Protein AF-X1IN61-F1 (afdb_monomer_lite)

Sequence (287 aa):
SPPTVSHSLGYSSYIDYSKKASPKNPLVVTEFGLSVSPDGPGGYGYGGNSLQEQSDGDLYMYRSLIDAGAQGGCVFIYLDGWWKNNDIPDDADTHEPEPEEWFGLWGIVDETSDPNGTARPAWYAMKEYNTCIITSPKNGQIYDANIPLEFFSDKRVETIRVKMGQSTLYEKTTNGDTYIKDTLTLNIAEQIKDVNLVFEFFDANSSILKTENIVFLYANGAVTLPTLDLTVSPENLDDNTACIIEITVQNEPNFVIDNNEVNYVFYHHIGWSAEQRTTILQFAQNP

Secondary structure (DSSP, 8-state):
---SSSSSSHHHHHHHHHHHHSTTS--EEEEE-----SSS--TTSSS---HHHHHHHHHHHHHHHHHTT-SEEEES-SB-----S-SSTTGGG---S-GGG---SEE-S-TTT-TT-EE-HHHHHHHHHTTEEEEES-TT-EE-SEEEEEEEE-TT--EEEEEETTEEEEEEE-TT-SEEEEEEEP---SSEEEEEEEEEEE-TTS-EEEEEEEEEEEESS--PPPEEEEEEESS--SS-S--EEEEEEE--TT---GGG---------TT--SS-PPP--------

pLDDT: mean 85.56, std 16.27, range [29.39, 98.75]

InterPro domains:
  IPR017853 Glycoside hydrolase superfamily [SSF51445] (13-129)

Radius of gyration: 22.86 Å; chains: 1; bounding box: 63×43×61 Å

Organism: NCBI:txid412755

Structure (mmCIF, N/CA/C/O backbone):
data_AF-X1IN61-F1
#
_entry.id   AF-X1IN61-F1
#
loop_
_atom_site.group_PDB
_atom_site.id
_atom_site.type_symbol
_atom_site.label_atom_id
_atom_site.label_alt_id
_atom_site.label_comp_id
_atom_site.label_asym_id
_atom_site.label_entity_id
_atom_site.label_seq_id
_atom_site.pdbx_PDB_ins_code
_atom_site.Cartn_x
_atom_site.Cartn_y
_atom_site.Cartn_z
_atom_site.occupancy
_atom_site.B_iso_or_equiv
_atom_site.auth_seq_id
_atom_site.auth_comp_id
_atom_site.auth_asym_id
_atom_site.auth_atom_id
_atom_site.pdbx_PDB_model_num
ATOM 1 N N . SER A 1 1 ? 6.823 -8.480 -17.547 1.00 36.31 1 SER A N 1
ATOM 2 C CA . SER A 1 1 ? 6.210 -8.073 -16.270 1.00 36.31 1 SER A CA 1
ATOM 3 C C . SER A 1 1 ? 4.759 -7.694 -16.528 1.00 36.31 1 SER A C 1
ATOM 5 O O . SER A 1 1 ? 4.549 -6.973 -17.501 1.00 36.31 1 SER A O 1
ATOM 7 N N . PRO A 1 2 ? 3.747 -8.200 -15.794 1.00 46.84 2 PRO A N 1
ATOM 8 C CA . PRO A 1 2 ? 2.399 -7.672 -15.947 1.00 46.84 2 PRO A CA 1
ATOM 9 C C . PRO A 1 2 ? 2.426 -6.187 -15.538 1.00 46.84 2 PRO A C 1
ATOM 11 O O . PRO A 1 2 ? 3.059 -5.877 -14.530 1.00 46.84 2 PRO A O 1
ATOM 14 N N . PRO A 1 3 ? 1.808 -5.279 -16.315 1.00 49.81 3 PRO A N 1
ATOM 15 C CA . PRO A 1 3 ? 1.715 -3.860 -16.000 1.00 49.81 3 PRO A CA 1
ATOM 16 C C . PRO A 1 3 ? 1.186 -3.731 -14.577 1.00 49.81 3 PRO A C 1
ATOM 18 O O . PRO A 1 3 ? 0.076 -4.165 -14.263 1.00 49.81 3 PRO A O 1
ATOM 21 N N . THR A 1 4 ? 2.049 -3.244 -13.697 1.00 54.81 4 THR A N 1
ATOM 22 C CA . THR A 1 4 ? 1.967 -3.511 -12.262 1.00 54.81 4 THR A CA 1
ATOM 23 C C . THR A 1 4 ? 0.822 -2.762 -11.594 1.00 54.81 4 THR A C 1
ATOM 25 O O . THR A 1 4 ? 0.444 -3.120 -10.485 1.00 54.81 4 THR A O 1
ATOM 28 N N . VAL A 1 5 ? 0.211 -1.777 -12.264 1.00 55.66 5 VAL A N 1
ATOM 29 C CA . VAL A 1 5 ? -0.784 -0.891 -11.642 1.00 55.66 5 VAL A CA 1
ATOM 30 C C . VAL A 1 5 ? -2.072 -0.719 -12.463 1.00 55.66 5 VAL A C 1
ATOM 32 O O . VAL A 1 5 ? -3.137 -0.566 -11.870 1.00 55.66 5 VAL A O 1
ATOM 35 N N . SER A 1 6 ? -2.038 -0.768 -13.800 1.00 51.84 6 SER A N 1
ATOM 36 C CA . SER A 1 6 ? -2.995 0.028 -14.595 1.00 51.84 6 SER A CA 1
ATOM 37 C C . SER A 1 6 ? -4.014 -0.700 -15.484 1.00 51.84 6 SER A C 1
ATOM 39 O O . SER A 1 6 ? -4.847 -0.013 -16.069 1.00 51.84 6 SER A O 1
ATOM 41 N N . HIS A 1 7 ? -4.029 -2.036 -15.611 1.00 54.41 7 HIS A N 1
ATOM 42 C CA . HIS A 1 7 ? -4.806 -2.647 -16.714 1.00 54.41 7 HIS A CA 1
ATOM 43 C C . HIS A 1 7 ? -5.875 -3.704 -16.379 1.00 54.41 7 HIS A C 1
ATOM 45 O O . HIS A 1 7 ? -6.486 -4.212 -17.309 1.00 54.41 7 HIS A O 1
ATOM 51 N N . SER A 1 8 ? -6.182 -4.016 -15.110 1.00 61.41 8 SER A N 1
ATOM 52 C CA . SER A 1 8 ? -7.460 -4.693 -14.752 1.00 61.41 8 SER A CA 1
ATOM 53 C C . SER A 1 8 ? -7.673 -4.844 -13.243 1.00 61.41 8 SER A C 1
ATOM 55 O O . SER A 1 8 ? -8.438 -4.104 -12.643 1.00 61.41 8 SER A O 1
ATOM 57 N N . LEU A 1 9 ? -7.000 -5.824 -12.634 1.00 65.12 9 LEU A N 1
ATOM 58 C CA . LEU A 1 9 ? -7.224 -6.282 -11.262 1.00 65.12 9 LEU A CA 1
ATOM 59 C C . LEU A 1 9 ? -6.285 -5.599 -10.249 1.00 65.12 9 LEU A C 1
ATOM 61 O O . LEU A 1 9 ? -6.410 -5.817 -9.044 1.00 65.12 9 LEU A O 1
ATOM 65 N N . GLY A 1 10 ? -5.347 -4.779 -10.736 1.00 79.25 10 GLY A N 1
ATOM 66 C CA . GLY A 1 10 ? -4.341 -4.083 -9.935 1.00 79.25 10 GLY A CA 1
ATOM 67 C C . GLY A 1 10 ? -3.295 -5.012 -9.309 1.00 79.25 10 GLY A C 1
ATOM 68 O O . GLY A 1 10 ? -3.387 -6.242 -9.370 1.00 79.25 10 GLY A O 1
ATOM 69 N N . TYR A 1 11 ? -2.287 -4.410 -8.676 1.00 86.38 11 TYR A N 1
ATOM 70 C CA . TYR A 1 11 ? -1.172 -5.147 -8.074 1.00 86.38 11 TYR A CA 1
ATOM 71 C C . TYR A 1 11 ? -1.628 -6.099 -6.961 1.00 86.38 11 TYR A C 1
ATOM 73 O O . TYR A 1 11 ? -1.176 -7.240 -6.885 1.00 86.38 11 TYR A O 1
ATOM 81 N N . SER A 1 12 ? -2.564 -5.648 -6.117 1.00 89.38 12 SER A N 1
ATOM 82 C CA . SER A 1 12 ? -3.067 -6.422 -4.974 1.00 89.38 12 SER A CA 1
ATOM 83 C C . SER A 1 12 ? -3.630 -7.781 -5.406 1.00 89.38 12 SER A C 1
ATOM 85 O O . SER A 1 12 ? -3.255 -8.812 -4.854 1.00 89.38 12 SER A O 1
ATOM 87 N N . SER A 1 13 ? -4.435 -7.827 -6.470 1.00 85.00 13 SER A N 1
ATOM 88 C CA . SER A 1 13 ? -5.020 -9.086 -6.953 1.00 85.00 13 SER A CA 1
ATOM 89 C C . SER A 1 13 ? -3.980 -10.054 -7.520 1.00 85.00 13 SER A C 1
ATOM 91 O O . SER A 1 13 ? -4.106 -11.266 -7.350 1.00 85.00 13 SER A O 1
ATOM 93 N N . TYR A 1 14 ? -2.928 -9.542 -8.168 1.00 84.69 14 TYR A N 1
ATOM 94 C CA . TYR A 1 14 ? -1.810 -10.372 -8.629 1.00 84.69 14 TYR A CA 1
ATOM 95 C C . TYR A 1 14 ? -1.059 -11.016 -7.450 1.00 84.69 14 TYR A C 1
ATOM 97 O O . TYR A 1 14 ? -0.731 -12.210 -7.475 1.00 84.69 14 TYR A O 1
ATOM 105 N N . ILE A 1 15 ? -0.835 -10.249 -6.381 1.00 90.94 15 ILE A N 1
ATOM 106 C CA . ILE A 1 15 ? -0.215 -10.762 -5.157 1.00 90.94 15 ILE A CA 1
ATOM 107 C C . ILE A 1 15 ? -1.145 -11.743 -4.432 1.00 90.94 15 ILE A C 1
ATOM 109 O O . ILE A 1 15 ? -0.675 -12.782 -3.971 1.00 90.94 15 ILE A O 1
ATOM 113 N N . ASP A 1 16 ? -2.451 -11.480 -4.379 1.00 90.38 16 ASP A N 1
ATOM 114 C CA . ASP A 1 16 ? -3.439 -12.377 -3.768 1.00 90.38 16 ASP A CA 1
ATOM 115 C C . ASP A 1 16 ? -3.501 -13.719 -4.509 1.00 90.38 16 ASP A C 1
ATOM 117 O O . ASP A 1 16 ? -3.448 -14.778 -3.882 1.00 90.38 16 ASP A O 1
ATOM 121 N N . TYR A 1 17 ? -3.495 -13.702 -5.846 1.00 87.31 17 TYR A N 1
ATOM 122 C CA . TYR A 1 17 ? -3.365 -14.917 -6.654 1.00 87.31 17 TYR A CA 1
ATOM 123 C C . TYR A 1 17 ? -2.098 -15.705 -6.284 1.00 87.31 17 TYR A C 1
ATOM 125 O O . TYR A 1 17 ? -2.162 -16.905 -5.997 1.00 87.31 17 TYR A O 1
ATOM 133 N N . SER A 1 18 ? -0.955 -15.018 -6.204 1.00 88.31 18 SER A N 1
ATOM 134 C CA . SER A 1 18 ? 0.323 -15.625 -5.812 1.00 88.31 18 SER A CA 1
ATOM 135 C C . SER A 1 18 ? 0.271 -16.205 -4.392 1.00 88.31 18 SER A C 1
ATOM 137 O O . SER A 1 18 ? 0.779 -17.300 -4.136 1.00 88.31 18 SER A O 1
ATOM 139 N N . LYS A 1 19 ? -0.398 -15.518 -3.459 1.00 91.50 19 LYS A N 1
ATOM 140 C CA . LYS A 1 19 ? -0.588 -15.976 -2.079 1.00 91.50 19 LYS A CA 1
ATOM 141 C C . LYS A 1 19 ? -1.489 -17.209 -2.009 1.00 91.50 19 LYS A C 1
ATOM 143 O O . LYS A 1 19 ? -1.175 -18.150 -1.277 1.00 91.50 19 LYS A O 1
ATOM 148 N N . LYS A 1 20 ? -2.570 -17.241 -2.790 1.00 90.62 20 LYS A N 1
ATOM 149 C CA . LYS A 1 20 ? -3.503 -18.376 -2.893 1.00 90.62 20 LYS A CA 1
ATOM 150 C C . LYS A 1 20 ? -2.861 -19.616 -3.507 1.00 90.62 20 LYS A C 1
ATOM 152 O O . LYS A 1 20 ? -3.234 -20.723 -3.125 1.00 90.62 20 LYS A O 1
ATOM 157 N N . ALA A 1 21 ? -1.866 -19.456 -4.380 1.00 89.12 21 ALA A N 1
ATOM 158 C CA . ALA A 1 21 ? -1.080 -20.574 -4.905 1.00 89.12 21 ALA A CA 1
ATOM 159 C C . ALA A 1 21 ? -0.211 -21.261 -3.826 1.00 89.12 21 ALA A C 1
ATOM 161 O O . ALA A 1 21 ? 0.159 -22.425 -3.977 1.00 89.12 21 ALA A O 1
ATOM 162 N N . SER A 1 22 ? 0.092 -20.575 -2.715 1.00 88.44 22 SER A N 1
ATOM 163 C CA . SER A 1 22 ? 0.907 -21.097 -1.609 1.00 88.44 22 SER A CA 1
ATOM 164 C C . SER A 1 22 ? 0.354 -20.664 -0.237 1.00 88.44 22 SER A C 1
ATOM 166 O O . SER A 1 22 ? 1.017 -19.959 0.528 1.00 88.44 22 SER A O 1
ATOM 168 N N . PRO A 1 23 ? -0.867 -21.097 0.137 1.00 90.06 23 PRO A N 1
ATOM 169 C CA . PRO A 1 23 ? -1.639 -20.470 1.216 1.00 90.06 23 PRO A CA 1
ATOM 170 C C . PRO A 1 23 ? -1.045 -20.689 2.614 1.00 90.06 23 PRO A C 1
ATOM 172 O O . PRO A 1 23 ? -1.335 -19.937 3.541 1.00 90.06 23 PRO A O 1
ATOM 175 N N . LYS A 1 24 ? -0.208 -21.721 2.783 1.00 93.06 24 LYS A N 1
ATOM 176 C CA . LYS A 1 24 ? 0.413 -22.081 4.069 1.00 93.06 24 LYS A CA 1
ATOM 177 C C . LYS A 1 24 ? 1.762 -21.406 4.311 1.00 93.06 24 LYS A C 1
ATOM 179 O O . LYS A 1 24 ? 2.241 -21.429 5.441 1.00 93.06 24 LYS A O 1
ATOM 184 N N . ASN A 1 25 ? 2.380 -20.847 3.275 1.00 93.06 25 ASN A N 1
ATOM 185 C CA . ASN A 1 25 ? 3.715 -20.271 3.371 1.00 93.06 25 ASN A CA 1
ATOM 186 C C . ASN A 1 25 ? 3.625 -18.749 3.437 1.00 93.06 25 ASN A C 1
ATOM 188 O O . ASN A 1 25 ? 2.743 -18.170 2.795 1.00 93.06 25 ASN A O 1
ATOM 192 N N . PRO A 1 26 ? 4.510 -18.072 4.186 1.00 94.12 26 PRO A N 1
ATOM 193 C CA . PRO A 1 26 ? 4.632 -16.632 4.062 1.00 94.12 26 PRO A CA 1
ATOM 194 C C . PRO A 1 26 ? 5.050 -16.261 2.631 1.00 94.12 26 PRO A C 1
ATOM 196 O O . PRO A 1 26 ? 5.815 -16.984 1.996 1.00 94.12 26 PRO A O 1
ATOM 199 N N . LEU A 1 27 ? 4.526 -15.147 2.127 1.00 94.94 27 LEU A N 1
ATOM 200 C CA . LEU A 1 27 ? 4.876 -14.583 0.827 1.00 94.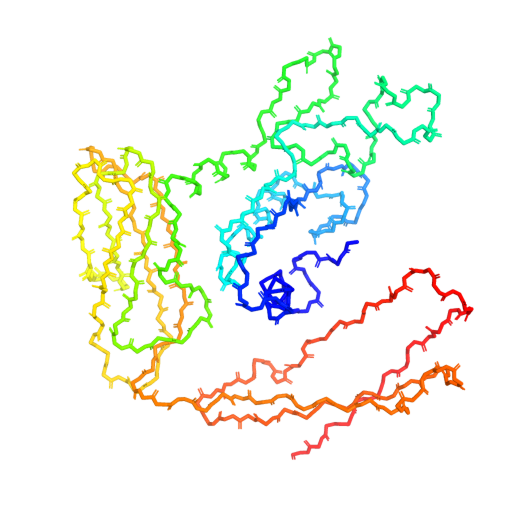94 27 LEU A CA 1
ATOM 201 C C . LEU A 1 27 ? 5.667 -13.299 1.063 1.00 94.94 27 LEU A C 1
ATOM 203 O O . LEU A 1 27 ? 5.191 -12.410 1.765 1.00 94.94 27 LEU A O 1
ATOM 207 N N . VAL A 1 28 ? 6.850 -13.206 0.469 1.00 95.56 28 VAL A N 1
ATOM 208 C CA . VAL A 1 28 ? 7.653 -11.982 0.418 1.00 95.56 28 VAL A CA 1
ATOM 209 C C . VAL A 1 28 ? 7.922 -11.686 -1.048 1.00 95.56 28 VAL A C 1
ATOM 211 O O . VAL A 1 28 ? 8.355 -12.575 -1.780 1.00 95.56 28 VAL A O 1
ATOM 214 N N . VAL A 1 29 ? 7.639 -10.459 -1.474 1.00 94.94 29 VAL A N 1
ATOM 215 C CA . VAL A 1 29 ? 7.928 -10.008 -2.840 1.00 94.94 29 VAL A CA 1
ATOM 216 C C . VAL A 1 29 ? 9.374 -9.533 -2.886 1.00 94.94 29 VAL A C 1
ATOM 218 O O . VAL A 1 29 ? 9.719 -8.556 -2.231 1.00 94.94 29 VAL A O 1
ATOM 221 N N . THR A 1 30 ? 10.239 -10.228 -3.614 1.00 94.44 30 THR A N 1
ATOM 222 C CA . THR A 1 30 ? 11.674 -9.903 -3.621 1.00 94.44 30 THR A CA 1
ATOM 223 C C . THR A 1 30 ? 12.012 -8.685 -4.466 1.00 94.44 30 THR A C 1
ATOM 225 O O . THR A 1 30 ? 13.036 -8.066 -4.213 1.00 94.44 30 THR A O 1
ATOM 228 N N . GLU A 1 31 ? 11.171 -8.342 -5.441 1.00 92.56 31 GLU A N 1
ATOM 229 C CA . GLU A 1 31 ? 11.386 -7.209 -6.339 1.00 92.56 31 GLU A CA 1
ATOM 230 C C . GLU A 1 31 ? 10.039 -6.600 -6.731 1.00 92.56 31 GLU A C 1
ATOM 232 O O . GLU A 1 31 ? 9.130 -7.300 -7.184 1.00 92.56 31 GLU A O 1
ATOM 237 N N . PHE A 1 32 ? 9.908 -5.294 -6.531 1.00 93.31 32 PHE A N 1
ATOM 238 C CA . PHE A 1 32 ? 8.839 -4.467 -7.082 1.00 93.31 32 PHE A CA 1
ATOM 239 C C . PHE A 1 32 ? 9.357 -3.039 -7.242 1.00 93.31 32 PHE A C 1
ATOM 241 O O . PHE A 1 32 ? 10.264 -2.637 -6.521 1.00 93.31 32 PHE A O 1
ATOM 248 N N . GLY A 1 33 ? 8.770 -2.266 -8.143 1.00 93.94 33 GLY A N 1
ATOM 249 C CA . GLY A 1 33 ? 9.190 -0.890 -8.376 1.00 93.94 33 GLY A CA 1
ATOM 250 C C . GLY A 1 33 ? 8.851 -0.442 -9.789 1.00 93.94 33 GLY A C 1
ATOM 251 O O . GLY A 1 33 ? 8.442 -1.260 -10.622 1.00 93.94 33 GLY A O 1
ATOM 252 N N . LEU A 1 34 ? 9.002 0.848 -10.053 1.00 94.12 34 LEU A N 1
ATOM 253 C CA . LEU A 1 34 ? 8.879 1.443 -11.376 1.00 94.12 34 LEU A CA 1
ATOM 254 C C . LEU A 1 34 ? 10.191 2.099 -11.792 1.00 94.12 34 LEU A C 1
ATOM 256 O O . LEU A 1 34 ? 10.851 2.787 -11.015 1.00 94.12 34 LEU A O 1
ATOM 260 N N . SER A 1 35 ? 10.540 1.903 -13.056 1.00 94.00 35 SER A N 1
ATOM 261 C CA . SER A 1 35 ? 11.719 2.506 -13.660 1.00 94.00 35 SER A CA 1
ATOM 262 C C . SER A 1 35 ? 11.398 3.889 -14.208 1.00 94.00 35 SER A C 1
ATOM 264 O O . SER A 1 35 ? 10.383 4.059 -14.891 1.00 94.00 35 SER A O 1
ATOM 266 N N . VAL A 1 36 ? 12.280 4.854 -13.947 1.00 95.31 36 VAL A N 1
ATOM 267 C CA . VAL A 1 36 ? 12.221 6.215 -14.516 1.00 95.31 36 VAL A CA 1
ATOM 268 C C . VAL A 1 36 ? 13.136 6.386 -15.723 1.00 95.31 36 VAL A C 1
ATOM 270 O O . VAL A 1 36 ? 13.523 7.504 -16.061 1.00 95.31 36 VAL A O 1
ATOM 273 N N . SER A 1 37 ? 13.504 5.270 -16.351 1.00 93.06 37 SER A N 1
ATOM 274 C CA . SER A 1 37 ? 14.260 5.268 -17.594 1.00 93.06 37 SER A CA 1
ATOM 275 C C . SER A 1 37 ? 13.606 6.197 -18.626 1.00 93.06 37 SER A C 1
ATOM 277 O O . SER A 1 37 ? 12.374 6.302 -18.668 1.00 93.06 37 SER A O 1
ATOM 279 N N . PRO A 1 38 ? 14.407 6.871 -19.469 1.00 92.00 38 PRO A N 1
ATOM 280 C CA . PRO A 1 38 ? 13.875 7.655 -20.578 1.00 92.00 38 PRO A CA 1
ATOM 281 C C . PRO A 1 38 ? 13.168 6.788 -21.638 1.00 92.00 38 PRO A C 1
ATOM 283 O O . PRO A 1 38 ? 12.347 7.319 -22.388 1.00 92.00 38 PRO A O 1
ATOM 286 N N . ASP A 1 39 ? 13.446 5.484 -21.679 1.00 91.12 39 ASP A N 1
ATOM 287 C CA . ASP A 1 39 ? 12.801 4.520 -22.562 1.00 91.12 39 ASP A CA 1
ATOM 288 C C . ASP A 1 39 ? 11.617 3.841 -21.877 1.00 91.12 39 ASP A C 1
ATOM 290 O O . ASP A 1 39 ? 11.637 3.512 -20.695 1.00 91.12 39 ASP A O 1
ATOM 294 N N . GLY A 1 40 ? 10.573 3.574 -22.656 1.00 88.62 40 GLY A N 1
ATOM 295 C CA . GLY A 1 40 ? 9.383 2.871 -22.198 1.00 88.62 40 GLY A CA 1
ATOM 296 C C . GLY A 1 40 ? 8.112 3.713 -22.304 1.00 88.62 40 GLY A C 1
ATOM 297 O O . GLY A 1 40 ? 8.129 4.855 -22.765 1.00 88.62 40 GLY A O 1
ATOM 298 N N . PRO A 1 41 ? 6.962 3.121 -21.958 1.00 86.31 41 PRO A N 1
ATOM 299 C CA . PRO A 1 41 ? 5.659 3.719 -22.233 1.00 86.31 41 PRO A CA 1
ATOM 300 C C . PRO A 1 41 ? 5.211 4.770 -21.202 1.00 86.31 41 PRO A C 1
ATOM 302 O O . PRO A 1 41 ? 4.243 5.481 -21.476 1.00 86.31 41 PRO A O 1
ATOM 305 N N . GLY A 1 42 ? 5.857 4.862 -20.031 1.00 87.88 42 GLY A N 1
ATOM 306 C CA . GLY A 1 42 ? 5.356 5.643 -18.893 1.00 87.88 42 GLY A CA 1
ATOM 307 C C . GLY A 1 42 ? 4.033 5.100 -18.344 1.00 87.88 42 GLY A C 1
ATOM 308 O O . GLY A 1 42 ? 3.656 3.961 -18.636 1.00 87.88 42 GLY A O 1
ATOM 309 N N . GLY A 1 43 ? 3.320 5.881 -17.525 1.00 86.19 43 GLY A N 1
ATOM 310 C CA . GLY A 1 43 ? 1.982 5.506 -17.051 1.00 86.19 43 GLY A CA 1
ATOM 311 C C . GLY A 1 43 ? 1.946 4.222 -16.214 1.00 86.19 43 GLY A C 1
ATOM 312 O O . GLY A 1 43 ? 1.029 3.411 -16.367 1.00 86.19 43 GLY A O 1
ATOM 313 N N . TYR A 1 44 ? 2.954 4.019 -15.361 1.00 87.44 44 TYR A N 1
ATOM 314 C CA . TYR A 1 44 ? 3.196 2.797 -14.578 1.00 87.44 44 TYR A CA 1
ATOM 315 C C . TYR A 1 44 ? 3.570 1.564 -15.416 1.00 87.44 44 TYR A C 1
ATOM 317 O O . TYR A 1 44 ? 3.340 0.420 -15.010 1.00 87.44 44 TYR A O 1
ATOM 325 N N . GLY A 1 45 ? 4.136 1.787 -16.600 1.00 83.44 45 GLY A N 1
ATOM 326 C CA . GLY A 1 45 ? 4.714 0.744 -17.434 1.00 83.44 45 GLY A CA 1
ATOM 327 C C . GLY A 1 45 ? 6.182 0.450 -17.117 1.00 83.44 45 GLY A C 1
ATOM 328 O O . GLY A 1 45 ? 6.758 0.942 -16.145 1.00 83.44 45 GLY A O 1
ATOM 329 N N . TYR A 1 46 ? 6.789 -0.390 -17.955 1.00 86.88 46 TYR A N 1
ATOM 330 C CA . TYR A 1 46 ? 8.188 -0.787 -17.821 1.00 86.88 46 TYR A CA 1
ATOM 331 C C . TYR A 1 46 ? 9.111 0.276 -18.434 1.00 86.88 46 TYR A C 1
ATOM 333 O O . TYR A 1 46 ? 9.382 0.235 -19.631 1.00 86.88 46 TYR A O 1
ATOM 341 N N . GLY A 1 47 ? 9.511 1.253 -17.615 1.00 90.69 47 GLY A N 1
ATOM 342 C CA . GLY A 1 47 ? 10.262 2.434 -18.052 1.00 90.69 47 GLY A CA 1
ATOM 343 C C . GLY A 1 47 ? 9.374 3.577 -18.568 1.00 90.69 47 GLY A C 1
ATOM 344 O O . GLY A 1 47 ? 8.155 3.429 -18.719 1.00 90.69 47 GLY A O 1
ATOM 345 N N . GLY A 1 48 ? 9.977 4.743 -18.803 1.00 92.44 48 GLY A N 1
ATOM 346 C CA . GLY A 1 48 ? 9.317 5.961 -19.281 1.00 92.44 48 GLY A CA 1
ATOM 347 C C . GLY A 1 48 ? 8.520 6.705 -18.209 1.00 92.44 48 GLY A C 1
ATOM 348 O O . GLY A 1 48 ? 7.785 7.640 -18.529 1.00 92.44 48 GLY A O 1
ATOM 349 N N . ASN A 1 49 ? 8.600 6.280 -16.943 1.00 94.38 49 ASN A N 1
ATOM 350 C CA . ASN A 1 49 ? 7.845 6.896 -15.855 1.00 94.38 49 ASN A CA 1
ATOM 351 C C . ASN A 1 49 ? 8.523 8.186 -15.382 1.00 94.38 49 ASN A C 1
ATOM 353 O O . ASN A 1 49 ? 9.743 8.287 -15.274 1.00 94.38 49 ASN A O 1
ATOM 357 N N . SER A 1 50 ? 7.718 9.168 -15.009 1.00 96.31 50 SER A N 1
ATOM 358 C CA . SER A 1 50 ? 8.177 10.323 -14.249 1.00 96.31 50 SER A CA 1
ATOM 359 C C . SER A 1 50 ? 8.609 9.925 -12.832 1.00 96.31 50 SER A C 1
ATOM 361 O O . SER A 1 50 ? 8.153 8.934 -12.262 1.00 96.31 50 SER A O 1
ATOM 363 N N . LEU A 1 51 ? 9.435 10.768 -12.206 1.00 97.06 51 LEU A N 1
ATOM 364 C CA . LEU A 1 51 ? 9.822 10.619 -10.795 1.00 97.06 51 LEU A CA 1
ATOM 365 C C . LEU A 1 51 ? 8.611 10.544 -9.847 1.00 97.06 51 LEU A C 1
ATOM 367 O O . LEU A 1 51 ? 8.669 9.877 -8.814 1.00 97.06 51 LEU A O 1
ATOM 371 N N . GLN A 1 52 ? 7.526 11.245 -10.188 1.00 97.06 52 GLN A N 1
ATOM 372 C CA . GLN A 1 52 ? 6.290 11.215 -9.412 1.00 97.06 52 GLN A CA 1
ATOM 373 C C . GLN A 1 52 ? 5.549 9.891 -9.611 1.00 97.06 52 GLN A C 1
ATOM 375 O O . GLN A 1 52 ? 5.110 9.294 -8.634 1.00 97.06 52 GLN A O 1
ATOM 380 N N . GLU A 1 53 ? 5.471 9.396 -10.849 1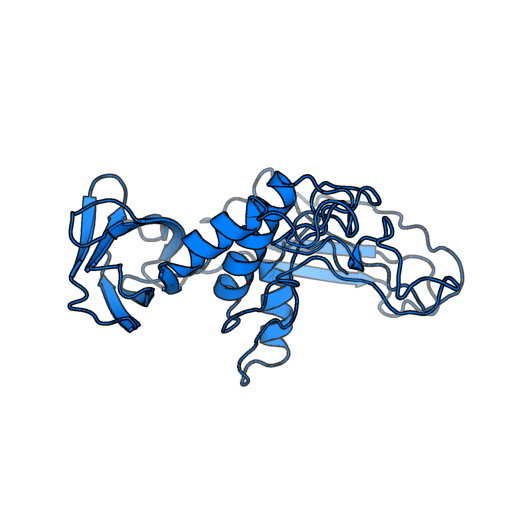.00 95.38 53 GLU A N 1
ATOM 381 C CA . GLU A 1 53 ? 4.876 8.088 -11.127 1.00 95.38 53 GLU A CA 1
ATOM 382 C C . GLU A 1 53 ? 5.625 6.960 -10.410 1.00 95.38 53 GLU A C 1
ATOM 384 O O . GLU A 1 53 ? 4.973 6.099 -9.828 1.00 95.38 53 GLU A O 1
ATOM 389 N N . GLN A 1 54 ? 6.963 6.993 -10.367 1.00 96.69 54 GLN A N 1
ATOM 390 C CA . GLN A 1 54 ? 7.739 6.048 -9.557 1.00 96.69 54 GLN A CA 1
ATOM 391 C C . GLN A 1 54 ? 7.361 6.137 -8.076 1.00 96.69 54 GLN A C 1
ATOM 393 O O . GLN A 1 54 ? 7.016 5.132 -7.464 1.00 96.69 54 GLN A O 1
ATOM 398 N N . SER A 1 55 ? 7.362 7.344 -7.507 1.00 97.12 55 SER A N 1
ATOM 399 C CA . SER A 1 55 ? 7.019 7.551 -6.097 1.00 97.12 55 SER A CA 1
ATOM 400 C C . SER A 1 55 ? 5.631 7.009 -5.739 1.00 97.12 55 SER A C 1
ATOM 402 O O . SER A 1 55 ? 5.480 6.292 -4.748 1.00 97.12 55 SER A O 1
ATOM 404 N N . ASP A 1 56 ? 4.617 7.342 -6.535 1.00 95.38 56 ASP A N 1
ATOM 405 C CA . ASP A 1 56 ? 3.232 6.960 -6.259 1.00 95.38 56 ASP A CA 1
ATOM 406 C C . ASP A 1 56 ? 2.989 5.472 -6.533 1.00 95.38 56 ASP A C 1
ATOM 408 O O . ASP A 1 56 ? 2.338 4.788 -5.738 1.00 95.38 56 ASP A O 1
ATOM 412 N N . GLY A 1 57 ? 3.542 4.953 -7.630 1.00 94.31 57 GLY A N 1
ATOM 413 C CA . GLY A 1 57 ? 3.404 3.555 -8.018 1.00 94.31 57 GLY A CA 1
ATOM 414 C C . GLY A 1 57 ? 4.115 2.606 -7.057 1.00 94.31 57 GLY A C 1
ATOM 415 O O . GLY A 1 57 ? 3.540 1.585 -6.677 1.00 94.31 57 GLY A O 1
ATOM 416 N N . ASP A 1 58 ? 5.315 2.952 -6.591 1.00 95.94 58 ASP A N 1
ATOM 417 C CA . ASP A 1 58 ? 6.059 2.125 -5.643 1.00 95.94 58 ASP A CA 1
ATOM 418 C C . ASP A 1 58 ? 5.340 2.048 -4.288 1.00 95.94 58 ASP A C 1
ATOM 420 O O . ASP A 1 58 ? 5.194 0.961 -3.717 1.00 95.94 58 ASP A O 1
ATOM 424 N N . LEU A 1 59 ? 4.826 3.179 -3.785 1.00 95.12 59 LEU A N 1
ATOM 425 C CA . LEU A 1 59 ? 3.996 3.200 -2.576 1.00 95.12 59 LEU A CA 1
ATOM 426 C C . LEU A 1 59 ? 2.716 2.385 -2.752 1.00 95.12 59 LEU A C 1
ATOM 428 O O . LEU A 1 59 ? 2.365 1.590 -1.875 1.00 95.12 59 LEU A O 1
ATOM 432 N N . TYR A 1 60 ? 2.033 2.555 -3.886 1.00 93.88 60 TYR A N 1
ATOM 433 C CA . TYR A 1 60 ? 0.842 1.783 -4.217 1.00 93.88 60 TYR A CA 1
ATOM 434 C C . TYR A 1 60 ? 1.138 0.279 -4.218 1.00 93.88 60 TYR A C 1
ATOM 436 O O . TYR A 1 60 ? 0.380 -0.489 -3.619 1.00 93.88 60 TYR A O 1
ATOM 444 N N . MET A 1 61 ? 2.245 -0.154 -4.828 1.00 94.62 61 MET A N 1
ATOM 445 C CA . MET A 1 61 ? 2.653 -1.559 -4.865 1.00 94.62 61 MET A CA 1
ATOM 446 C C . MET A 1 61 ? 2.970 -2.105 -3.468 1.00 94.62 61 MET A C 1
ATOM 448 O O . MET A 1 61 ? 2.526 -3.207 -3.131 1.00 94.62 61 MET A O 1
ATOM 452 N N . TYR A 1 62 ? 3.666 -1.340 -2.619 1.00 96.44 62 TYR A N 1
ATOM 453 C CA . TYR A 1 62 ? 3.972 -1.774 -1.252 1.00 96.44 62 TYR A CA 1
ATOM 454 C C . TYR A 1 62 ? 2.707 -1.841 -0.372 1.00 96.44 62 TYR A C 1
ATOM 456 O O . TYR A 1 62 ? 2.481 -2.814 0.350 1.00 96.44 62 TYR A O 1
ATOM 464 N N . ARG A 1 63 ? 1.799 -0.870 -0.449 1.00 96.12 63 ARG A N 1
ATOM 465 C CA . ARG A 1 63 ? 0.511 -0.970 0.259 1.00 96.12 63 ARG A CA 1
ATOM 466 C C . ARG A 1 63 ? -0.301 -2.173 -0.236 1.00 96.12 63 ARG A C 1
ATOM 468 O O . ARG A 1 63 ? -0.756 -2.994 0.563 1.00 96.12 63 ARG A O 1
ATOM 475 N N . SER A 1 64 ? -0.379 -2.333 -1.556 1.00 94.69 64 SER A N 1
ATOM 476 C CA . SER A 1 64 ? -1.129 -3.401 -2.221 1.00 94.69 64 SER A CA 1
ATOM 477 C C . SER A 1 64 ? -0.626 -4.803 -1.874 1.00 94.69 64 SER A C 1
ATOM 479 O O . SER A 1 64 ? -1.445 -5.690 -1.644 1.00 94.69 64 SER A O 1
ATOM 481 N N . LEU A 1 65 ? 0.692 -5.035 -1.783 1.00 95.56 65 LEU A N 1
ATOM 482 C CA . LEU A 1 65 ? 1.201 -6.361 -1.400 1.00 95.56 65 LEU A CA 1
ATOM 483 C C . LEU A 1 65 ? 0.819 -6.729 0.042 1.00 95.56 65 LEU A C 1
ATOM 485 O O . LEU A 1 65 ? 0.530 -7.895 0.319 1.00 95.56 65 LEU A O 1
ATOM 489 N N . ILE A 1 66 ? 0.759 -5.750 0.955 1.00 96.56 66 ILE A N 1
ATOM 490 C CA . ILE A 1 66 ? 0.345 -5.989 2.347 1.00 96.56 66 ILE A CA 1
ATOM 491 C C . ILE A 1 66 ? -1.153 -6.301 2.391 1.00 96.56 66 ILE A C 1
ATOM 493 O O . ILE A 1 66 ? -1.572 -7.262 3.051 1.00 96.56 66 ILE A O 1
ATOM 497 N N . ASP A 1 67 ? -1.955 -5.535 1.649 1.00 96.19 67 ASP A N 1
ATOM 498 C CA . ASP A 1 67 ? -3.403 -5.740 1.538 1.00 96.19 67 ASP A CA 1
ATOM 499 C C . ASP A 1 67 ? -3.745 -7.120 0.960 1.00 96.19 67 ASP A C 1
ATOM 501 O O . ASP A 1 67 ? -4.623 -7.810 1.478 1.00 96.19 67 ASP A O 1
ATOM 505 N N . ALA A 1 68 ? -2.959 -7.590 -0.005 1.00 94.19 68 ALA A N 1
ATOM 506 C CA . ALA A 1 68 ? -3.054 -8.928 -0.584 1.00 94.19 68 ALA A CA 1
ATOM 507 C C . ALA A 1 68 ? -2.538 -10.064 0.325 1.00 94.19 68 ALA A C 1
ATOM 509 O O . ALA A 1 68 ? -2.670 -11.246 0.010 1.00 94.19 68 ALA A O 1
ATOM 510 N N . GLY A 1 69 ? -1.934 -9.738 1.472 1.00 94.12 69 GLY A N 1
ATOM 511 C CA . GLY A 1 69 ? -1.476 -10.726 2.450 1.00 94.12 69 GLY A CA 1
ATOM 512 C C . GLY A 1 69 ? -0.051 -11.239 2.282 1.00 94.12 69 GLY A C 1
ATOM 513 O O . GLY A 1 69 ? 0.301 -12.233 2.936 1.00 94.12 69 GLY A O 1
ATOM 514 N N . ALA A 1 70 ? 0.786 -10.551 1.504 1.00 95.25 70 ALA A N 1
ATOM 515 C CA . ALA A 1 70 ? 2.230 -10.692 1.636 1.00 95.25 70 ALA A CA 1
ATOM 516 C C . ALA A 1 70 ? 2.702 -10.173 3.009 1.00 95.25 70 ALA A C 1
ATOM 518 O O . ALA A 1 70 ? 2.073 -9.321 3.637 1.00 95.25 70 ALA A O 1
ATOM 519 N N . GLN A 1 71 ? 3.808 -10.729 3.499 1.00 93.38 71 GLN A N 1
ATOM 520 C CA . GLN A 1 71 ? 4.440 -10.361 4.770 1.00 93.38 71 GLN A CA 1
ATOM 521 C C . GLN A 1 71 ? 5.411 -9.181 4.610 1.00 93.38 71 GLN A C 1
ATOM 523 O O . GLN A 1 71 ? 5.884 -8.642 5.605 1.00 93.38 71 GLN A O 1
ATOM 528 N N . GLY A 1 72 ? 5.706 -8.785 3.372 1.00 93.69 72 GLY A N 1
ATOM 529 C CA . GLY A 1 72 ? 6.565 -7.658 3.039 1.00 93.69 72 GLY A CA 1
ATOM 530 C C . GLY A 1 72 ? 7.047 -7.736 1.596 1.00 93.69 72 GLY A C 1
ATOM 531 O O . GLY A 1 72 ? 6.739 -8.690 0.870 1.00 93.69 72 GLY A O 1
ATOM 532 N N . GLY A 1 73 ? 7.826 -6.741 1.195 1.00 94.38 73 GLY A N 1
ATOM 533 C CA . GLY A 1 73 ? 8.516 -6.759 -0.081 1.00 94.38 73 GLY A CA 1
ATOM 534 C C . GLY A 1 73 ? 9.778 -5.910 -0.068 1.00 94.38 73 GLY A C 1
ATOM 535 O O . GLY A 1 73 ? 9.962 -5.068 0.812 1.00 94.38 73 GLY A O 1
ATOM 536 N N . CYS A 1 74 ? 10.631 -6.133 -1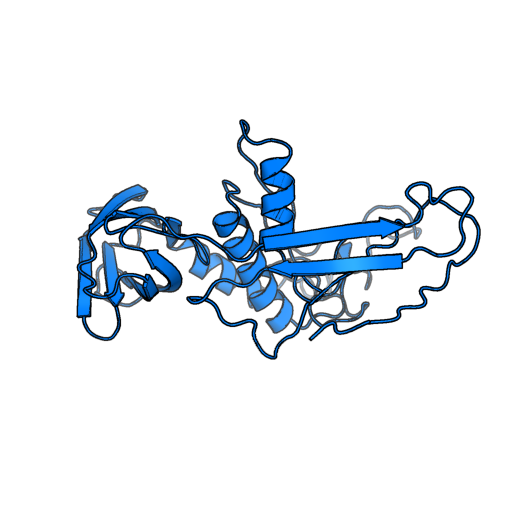.058 1.00 95.88 74 CYS A N 1
ATOM 537 C CA . CYS A 1 74 ? 11.827 -5.344 -1.301 1.00 95.88 74 CYS A CA 1
ATOM 538 C C . CYS A 1 74 ? 11.624 -4.512 -2.566 1.00 95.88 74 CYS A C 1
ATOM 540 O O . CYS A 1 74 ? 11.408 -5.057 -3.648 1.00 95.88 74 CYS A O 1
ATOM 542 N N . VAL A 1 75 ? 11.678 -3.189 -2.405 1.00 94.81 75 VAL A N 1
ATOM 543 C CA . VAL A 1 75 ? 11.688 -2.272 -3.542 1.00 94.81 75 VAL A CA 1
ATOM 544 C C . VAL A 1 75 ? 13.007 -2.444 -4.291 1.00 94.81 75 VAL A C 1
ATOM 546 O O . VAL A 1 75 ? 14.090 -2.387 -3.701 1.00 94.81 75 VAL A O 1
ATOM 549 N N . PHE A 1 76 ? 12.894 -2.727 -5.578 1.00 91.69 76 PHE A N 1
ATOM 550 C CA . PHE A 1 76 ? 13.992 -2.851 -6.516 1.00 91.69 76 PHE A CA 1
ATOM 551 C C . PHE A 1 76 ? 14.176 -1.464 -7.138 1.00 91.69 76 PHE A C 1
ATOM 553 O O . PHE A 1 76 ? 13.236 -0.983 -7.759 1.00 91.69 76 PHE A O 1
ATOM 560 N N . ILE A 1 77 ? 15.286 -0.746 -6.936 1.00 90.88 77 ILE A N 1
ATOM 561 C CA . ILE A 1 77 ? 16.463 -1.008 -6.070 1.00 90.88 77 ILE A CA 1
ATOM 562 C C . ILE A 1 77 ? 16.862 0.261 -5.303 1.00 90.88 77 ILE A C 1
ATOM 564 O O . ILE A 1 77 ? 16.311 1.333 -5.520 1.00 90.88 77 ILE A O 1
ATOM 568 N N . TYR A 1 78 ? 17.814 0.172 -4.365 1.00 92.62 78 TYR A N 1
ATOM 569 C CA . TYR A 1 78 ? 18.255 1.350 -3.604 1.00 92.62 78 TYR A CA 1
ATOM 570 C C . TYR A 1 78 ? 18.924 2.416 -4.484 1.00 92.62 78 TYR A C 1
ATOM 572 O O . TYR A 1 78 ? 18.568 3.585 -4.392 1.00 92.62 78 TYR A O 1
ATOM 580 N N . LEU A 1 79 ? 19.879 2.013 -5.317 1.00 91.50 79 LEU A N 1
ATOM 581 C CA . LEU A 1 79 ? 20.654 2.869 -6.214 1.00 91.50 79 LEU A CA 1
ATOM 582 C C . LEU A 1 79 ? 20.395 2.394 -7.638 1.00 91.50 79 LEU A C 1
ATOM 584 O O . LEU A 1 79 ? 20.232 1.189 -7.814 1.00 91.50 79 LEU A O 1
ATOM 588 N N . ASP A 1 80 ? 20.384 3.296 -8.615 1.00 90.50 80 ASP A N 1
ATOM 589 C CA . ASP A 1 80 ? 20.459 2.894 -10.023 1.00 90.50 80 ASP A CA 1
ATOM 590 C C . ASP A 1 80 ? 21.615 1.908 -10.246 1.00 90.50 80 ASP A C 1
ATOM 592 O O . ASP A 1 80 ? 22.624 1.912 -9.529 1.00 90.50 80 ASP A O 1
ATOM 596 N N . GLY A 1 81 ? 21.416 1.003 -11.196 1.00 81.44 81 GLY A N 1
ATOM 597 C CA . GLY A 1 81 ? 22.314 -0.115 -11.443 1.00 81.44 81 GLY A CA 1
ATOM 598 C C . GLY A 1 81 ? 22.773 -0.148 -12.888 1.00 81.44 81 GLY A C 1
ATOM 599 O O . GLY A 1 81 ? 22.145 0.450 -13.744 1.00 81.44 81 GLY A O 1
ATOM 600 N N . TRP A 1 82 ? 23.844 -0.898 -13.128 1.00 79.62 82 TRP A N 1
ATOM 601 C CA . TRP A 1 82 ? 24.247 -1.315 -14.465 1.00 79.62 82 TRP A CA 1
ATOM 602 C C . TRP A 1 82 ? 23.673 -2.692 -14.708 1.00 79.62 82 TRP A C 1
ATOM 604 O O . TRP A 1 82 ? 23.881 -3.609 -13.889 1.00 79.62 82 TRP A O 1
ATOM 614 N N . TRP A 1 83 ? 22.975 -2.839 -15.815 1.00 71.44 83 TRP A N 1
ATOM 615 C CA . TRP A 1 83 ? 22.670 -4.139 -16.343 1.00 71.44 83 TRP A CA 1
ATOM 616 C C . TRP A 1 83 ? 23.961 -4.723 -16.925 1.00 71.44 83 TRP A C 1
ATOM 618 O O . TRP A 1 83 ? 24.873 -4.021 -17.336 1.00 71.44 83 TRP A O 1
ATOM 628 N N . LYS A 1 84 ? 24.159 -6.027 -16.727 1.00 72.12 84 LYS A N 1
ATOM 629 C CA . LYS A 1 84 ? 25.416 -6.720 -17.081 1.00 72.12 84 LYS A CA 1
ATOM 630 C C . LYS A 1 84 ? 25.101 -7.961 -17.889 1.00 72.12 84 LYS A C 1
ATOM 632 O O . LYS A 1 84 ? 25.541 -9.069 -17.554 1.00 72.12 84 LYS A O 1
ATOM 637 N N . ASN A 1 85 ? 24.234 -7.795 -18.878 1.00 73.88 85 ASN A N 1
ATOM 638 C CA . ASN A 1 85 ? 23.782 -8.874 -19.744 1.00 73.88 85 ASN A CA 1
ATOM 639 C C . ASN A 1 85 ? 24.779 -9.152 -20.896 1.00 73.88 85 ASN A C 1
ATOM 641 O O . ASN A 1 85 ? 24.718 -10.227 -21.496 1.00 73.88 85 ASN A O 1
ATOM 645 N N . ASN A 1 86 ? 25.791 -8.292 -21.073 1.00 73.19 86 ASN A N 1
ATOM 646 C CA . ASN A 1 86 ? 26.777 -8.263 -22.159 1.00 73.19 86 ASN A CA 1
ATOM 647 C C . ASN A 1 86 ? 26.161 -8.015 -23.545 1.00 73.19 86 ASN A C 1
ATOM 649 O O . ASN A 1 86 ? 26.684 -8.528 -24.544 1.00 73.19 86 ASN A O 1
ATOM 653 N N . ASP A 1 87 ? 25.072 -7.252 -23.620 1.00 76.19 87 ASP A N 1
ATOM 654 C CA . ASP A 1 87 ? 24.442 -6.903 -24.894 1.00 76.19 87 ASP A CA 1
ATOM 655 C C . ASP A 1 87 ? 25.287 -5.890 -25.690 1.00 76.19 87 ASP A C 1
ATOM 657 O O . ASP A 1 87 ? 25.275 -5.921 -26.928 1.00 76.19 87 ASP A O 1
ATOM 661 N N . ILE A 1 88 ? 26.116 -5.082 -25.009 1.00 74.81 88 ILE A N 1
ATOM 662 C CA . ILE A 1 88 ? 27.148 -4.227 -25.617 1.00 74.81 88 ILE A CA 1
ATOM 663 C C . ILE A 1 88 ? 28.550 -4.440 -24.995 1.00 74.81 88 ILE A C 1
ATOM 665 O O . ILE A 1 88 ? 28.676 -4.961 -23.886 1.00 74.81 88 ILE A O 1
ATOM 669 N N . PRO A 1 89 ? 29.651 -4.096 -25.701 1.00 77.75 89 PRO A N 1
ATOM 670 C CA . PRO A 1 89 ? 31.018 -4.360 -25.226 1.00 77.75 89 PRO A CA 1
ATOM 671 C C . PRO A 1 89 ? 31.430 -3.644 -23.927 1.00 77.75 89 PRO A C 1
ATOM 673 O O . PRO A 1 89 ? 32.388 -4.081 -23.288 1.00 77.75 89 PRO A O 1
ATOM 676 N N . ASP A 1 90 ? 30.754 -2.553 -23.575 1.00 74.62 90 ASP A N 1
ATOM 677 C CA . ASP A 1 90 ? 31.004 -1.644 -22.446 1.00 74.62 90 ASP A CA 1
ATOM 678 C C . ASP A 1 90 ? 29.805 -1.534 -21.483 1.00 74.62 90 ASP A C 1
ATOM 680 O O . ASP A 1 90 ? 29.726 -0.600 -20.688 1.00 74.62 90 ASP A O 1
ATOM 684 N N . ASP A 1 91 ? 28.923 -2.535 -21.512 1.00 74.88 91 ASP A N 1
ATOM 685 C CA . ASP A 1 91 ? 27.723 -2.698 -20.671 1.00 74.88 91 ASP A CA 1
ATOM 686 C C . ASP A 1 91 ? 28.048 -2.571 -19.169 1.00 74.88 91 ASP A C 1
ATOM 688 O O . ASP A 1 91 ? 27.372 -1.922 -18.382 1.00 74.88 91 ASP A O 1
ATOM 692 N N . ALA A 1 92 ? 29.208 -3.094 -18.757 1.00 73.12 92 ALA A N 1
ATOM 693 C CA . ALA A 1 92 ? 29.656 -3.001 -17.370 1.00 73.12 92 ALA A CA 1
ATOM 694 C C . ALA A 1 92 ? 30.043 -1.580 -16.908 1.00 73.12 92 ALA A C 1
ATOM 696 O O . ALA A 1 92 ? 30.212 -1.391 -15.698 1.00 73.12 92 ALA A O 1
ATOM 697 N N . ASP A 1 93 ? 30.220 -0.642 -17.843 1.00 75.81 93 ASP A N 1
ATOM 698 C CA . ASP A 1 93 ? 30.813 0.680 -17.629 1.00 75.81 93 ASP A CA 1
ATOM 699 C C . ASP A 1 93 ? 29.905 1.843 -18.093 1.00 75.81 93 ASP A C 1
ATOM 701 O O . ASP A 1 93 ? 30.285 2.999 -17.914 1.00 75.81 93 ASP A O 1
ATOM 705 N N . THR A 1 94 ? 28.717 1.573 -18.653 1.00 76.94 94 THR A N 1
ATOM 706 C CA . THR A 1 94 ? 27.829 2.596 -19.244 1.00 76.94 94 THR A CA 1
ATOM 707 C C . THR A 1 94 ? 26.431 2.527 -18.645 1.00 76.94 94 THR A C 1
ATOM 709 O O . THR A 1 94 ? 25.838 1.462 -18.643 1.00 76.94 94 THR A O 1
ATOM 712 N N . HIS A 1 95 ? 25.911 3.650 -18.132 1.00 83.62 95 HIS A N 1
ATOM 713 C CA . HIS A 1 95 ? 24.512 3.744 -17.688 1.00 83.62 95 HIS A CA 1
ATOM 714 C C . HIS A 1 95 ? 23.617 4.041 -18.901 1.00 83.62 95 HIS A C 1
ATOM 716 O O . HIS A 1 95 ? 23.579 5.161 -19.423 1.00 83.62 95 HIS A O 1
ATOM 722 N N . GLU A 1 96 ? 22.971 3.005 -19.412 1.00 85.31 96 GLU A N 1
ATOM 723 C CA . GLU A 1 96 ? 22.154 2.980 -20.617 1.00 85.31 96 GLU A CA 1
ATOM 724 C C . GLU A 1 96 ? 20.700 3.356 -20.327 1.00 85.31 96 GLU A C 1
ATOM 726 O O . GLU A 1 96 ? 20.219 3.179 -19.214 1.00 85.31 96 GLU A O 1
ATOM 731 N N . PRO A 1 97 ? 19.927 3.837 -21.316 1.00 88.25 97 PRO A N 1
ATOM 732 C CA . PRO A 1 97 ? 18.513 4.139 -21.119 1.00 88.25 97 PRO A CA 1
ATOM 733 C C . PRO A 1 97 ? 17.634 2.897 -20.859 1.00 88.25 97 PRO A C 1
ATOM 735 O O . PRO A 1 97 ? 16.420 3.044 -20.804 1.00 88.25 97 PRO A O 1
ATOM 738 N N . GLU A 1 98 ? 18.174 1.687 -20.690 1.00 87.75 98 GLU A N 1
ATOM 739 C CA . GLU A 1 98 ? 17.382 0.475 -20.450 1.00 87.75 98 GLU A CA 1
ATOM 740 C C . GLU A 1 98 ? 16.615 0.555 -19.111 1.00 87.75 98 GLU A C 1
ATOM 742 O O . GLU A 1 98 ? 17.196 0.922 -18.090 1.00 87.75 98 GLU A O 1
ATOM 747 N N . PRO A 1 99 ? 15.311 0.212 -19.052 1.00 89.75 99 PRO A N 1
ATOM 748 C CA . PRO A 1 99 ? 14.522 0.315 -17.825 1.00 89.75 99 PRO A CA 1
ATOM 749 C C . PRO A 1 99 ? 15.148 -0.316 -16.577 1.00 89.75 99 PRO A C 1
ATOM 751 O O . PRO A 1 99 ? 15.053 0.284 -15.501 1.00 89.75 99 PRO A O 1
ATOM 754 N N . GLU A 1 100 ? 15.786 -1.475 -16.711 1.00 87.62 100 GLU A N 1
ATOM 755 C CA . GLU A 1 100 ? 16.474 -2.248 -15.674 1.00 87.62 100 GLU A CA 1
ATOM 756 C C . GLU A 1 100 ? 17.477 -1.412 -14.858 1.00 87.62 100 GLU A C 1
ATOM 758 O O . GLU A 1 100 ? 17.667 -1.667 -13.665 1.00 87.62 100 GLU A O 1
ATOM 763 N N . GLU A 1 101 ? 18.036 -0.360 -15.451 1.00 89.69 101 GLU A N 1
ATOM 764 C CA . GLU A 1 101 ? 19.075 0.476 -14.851 1.00 89.69 101 GLU A CA 1
ATOM 765 C C . GLU A 1 101 ? 18.549 1.675 -14.043 1.00 89.69 101 GLU A C 1
ATOM 767 O O . GLU A 1 101 ? 19.296 2.295 -13.283 1.00 89.69 101 GLU A O 1
ATOM 772 N N . TRP A 1 102 ? 17.253 1.995 -14.157 1.00 93.31 102 TRP A N 1
ATOM 773 C CA . TRP A 1 102 ? 16.656 3.250 -13.654 1.00 93.31 102 TRP A CA 1
ATOM 774 C C . TRP A 1 102 ? 15.587 3.038 -12.575 1.00 93.31 102 TRP A C 1
ATOM 776 O O . TRP A 1 102 ? 14.690 3.863 -12.379 1.00 93.31 102 TRP A O 1
ATOM 786 N N . PHE A 1 103 ? 15.657 1.914 -11.868 1.00 94.25 103 PHE A N 1
ATOM 787 C CA . PHE A 1 103 ? 14.754 1.569 -10.766 1.00 94.25 103 PHE A CA 1
ATOM 788 C C . PHE A 1 103 ? 15.177 2.155 -9.408 1.00 94.25 103 PHE A C 1
ATOM 790 O O . PHE A 1 103 ? 14.458 2.008 -8.421 1.00 94.25 103 PHE A O 1
ATOM 797 N N . GLY A 1 104 ? 16.342 2.799 -9.319 1.00 95.00 104 GLY A N 1
ATOM 798 C CA . GLY A 1 104 ? 16.902 3.283 -8.064 1.00 95.00 104 GLY A CA 1
ATOM 799 C C . GLY A 1 104 ? 15.979 4.245 -7.314 1.00 95.00 104 GLY A C 1
ATOM 800 O O . GLY A 1 104 ? 15.447 5.192 -7.888 1.00 95.00 104 GLY A O 1
ATOM 801 N N . LEU A 1 105 ? 15.861 4.098 -5.996 1.00 95.94 105 LEU A N 1
ATOM 802 C CA . LEU A 1 105 ? 15.371 5.180 -5.130 1.00 95.94 105 LEU A CA 1
ATOM 803 C C . LEU A 1 105 ? 16.368 6.348 -5.072 1.00 95.94 105 LEU A C 1
ATOM 805 O O . LEU A 1 105 ? 16.013 7.476 -4.725 1.00 95.94 105 LEU A O 1
ATOM 809 N N . TRP A 1 106 ? 17.622 6.061 -5.397 1.00 93.75 106 TRP A N 1
ATOM 810 C CA . TRP A 1 106 ? 18.737 6.979 -5.497 1.00 93.75 106 TRP A CA 1
ATOM 811 C C . TRP A 1 106 ? 19.251 6.946 -6.937 1.00 93.75 106 TRP A C 1
ATOM 813 O O . TRP A 1 106 ? 19.729 5.914 -7.403 1.00 93.75 106 TRP A O 1
ATOM 823 N N . GLY A 1 107 ? 19.086 8.054 -7.653 1.00 91.25 107 GLY A N 1
ATOM 824 C CA . GLY A 1 107 ? 19.398 8.131 -9.075 1.00 91.25 107 GLY A CA 1
ATOM 825 C C . GLY A 1 107 ? 20.859 8.474 -9.327 1.00 91.25 107 GLY A C 1
ATOM 826 O O . GLY A 1 107 ? 21.409 9.312 -8.611 1.00 91.25 107 GLY A O 1
ATOM 827 N N . ILE A 1 108 ? 21.453 7.875 -10.353 1.00 83.88 108 ILE A N 1
ATOM 828 C CA . ILE A 1 108 ? 22.751 8.277 -10.911 1.00 83.88 108 ILE A CA 1
ATOM 829 C C . ILE A 1 108 ? 22.457 8.867 -12.290 1.00 83.88 108 ILE A C 1
ATOM 831 O O . ILE A 1 108 ? 21.745 8.261 -13.077 1.00 83.88 108 ILE A O 1
ATOM 835 N N . VAL A 1 109 ? 22.912 10.096 -12.544 1.00 70.19 109 VAL A N 1
ATOM 836 C CA . VAL A 1 109 ? 22.688 10.774 -13.839 1.00 70.19 109 VAL A CA 1
ATOM 837 C C . VAL A 1 109 ? 23.929 10.702 -14.727 1.00 70.19 109 VAL A C 1
ATOM 839 O O . VAL A 1 109 ? 23.811 10.651 -15.945 1.00 70.19 109 VAL A O 1
ATOM 842 N N . ASP A 1 110 ? 25.109 10.750 -14.111 1.00 68.50 110 ASP A N 1
ATOM 843 C CA . ASP A 1 110 ? 26.415 10.679 -14.765 1.00 68.50 110 ASP A CA 1
ATOM 844 C C . ASP A 1 110 ? 27.444 10.319 -13.688 1.00 68.50 110 ASP A C 1
ATOM 846 O O . ASP A 1 110 ? 27.675 11.090 -12.759 1.00 68.50 110 ASP A O 1
ATOM 850 N N . GLU A 1 111 ? 28.066 9.153 -13.776 1.00 64.50 111 GLU A N 1
ATOM 851 C CA . GLU A 1 111 ? 29.044 8.649 -12.808 1.00 64.50 111 GLU A CA 1
ATOM 852 C C . GLU A 1 111 ? 30.320 9.501 -12.708 1.00 64.50 111 GLU A C 1
ATOM 854 O O . GLU A 1 111 ? 31.007 9.484 -11.679 1.00 64.50 111 GLU A O 1
ATOM 859 N N . THR A 1 112 ? 30.643 10.270 -13.750 1.00 66.88 112 THR A N 1
ATOM 860 C CA . THR A 1 112 ? 31.826 11.137 -13.771 1.00 66.88 112 THR A CA 1
ATOM 861 C C . THR A 1 112 ? 31.582 12.459 -13.051 1.00 66.88 112 THR A C 1
ATOM 863 O O . THR A 1 112 ? 32.513 13.013 -12.454 1.00 66.88 112 THR A O 1
ATOM 866 N N . SER A 1 113 ? 30.341 12.955 -13.066 1.00 68.19 113 SER A N 1
ATOM 867 C CA . SER A 1 113 ? 29.969 14.236 -12.457 1.00 68.19 113 SER A CA 1
ATOM 868 C C . SER A 1 113 ? 29.087 14.119 -11.205 1.00 68.19 113 SER A C 1
ATOM 870 O O . SER A 1 113 ? 29.070 15.055 -10.400 1.00 68.19 113 SER A O 1
ATOM 872 N N . ASP A 1 114 ? 28.452 12.968 -10.973 1.00 72.25 114 ASP A N 1
ATOM 873 C CA . ASP A 1 114 ? 27.580 12.648 -9.835 1.00 72.25 114 ASP A CA 1
ATOM 874 C C . ASP A 1 114 ? 27.833 11.229 -9.261 1.00 72.25 114 ASP A C 1
ATOM 876 O O . ASP A 1 114 ? 26.943 10.375 -9.236 1.00 72.25 114 ASP A O 1
ATOM 880 N N . PRO A 1 115 ? 29.036 10.948 -8.719 1.00 69.44 115 PRO A N 1
ATOM 881 C CA . PRO A 1 115 ? 29.388 9.620 -8.199 1.00 69.44 115 PRO A CA 1
ATOM 882 C C . PRO A 1 115 ? 28.615 9.224 -6.932 1.00 69.44 115 PRO A C 1
ATOM 884 O O . PRO A 1 115 ? 28.725 8.091 -6.466 1.00 69.44 115 PRO A O 1
ATOM 887 N N . ASN A 1 116 ? 27.890 10.165 -6.321 1.00 78.25 116 ASN A N 1
ATOM 888 C CA . ASN A 1 116 ? 27.111 9.917 -5.111 1.00 78.25 116 ASN A CA 1
ATOM 889 C C . ASN A 1 116 ? 25.619 9.751 -5.405 1.00 78.25 116 ASN A C 1
ATOM 891 O O . ASN A 1 116 ? 24.899 9.295 -4.516 1.00 78.25 116 ASN A O 1
ATOM 895 N N . GLY A 1 117 ? 25.165 10.127 -6.603 1.00 86.75 117 GLY A N 1
ATOM 896 C CA . GLY A 1 117 ? 23.766 10.158 -6.991 1.00 86.75 117 GLY A CA 1
ATOM 897 C C . GLY A 1 117 ? 22.914 11.115 -6.152 1.00 86.75 117 GLY A C 1
ATOM 898 O O . GLY A 1 117 ? 23.355 11.716 -5.165 1.00 86.75 117 GLY A O 1
ATOM 899 N N . THR A 1 118 ? 21.626 11.176 -6.478 1.00 91.69 118 THR A N 1
ATOM 900 C CA . THR A 1 118 ? 20.640 11.988 -5.755 1.00 91.69 118 THR A CA 1
ATOM 901 C C . THR A 1 118 ? 19.404 11.177 -5.373 1.00 91.69 118 THR A C 1
ATOM 903 O O . THR A 1 118 ? 18.834 10.450 -6.184 1.00 91.69 118 THR A O 1
ATOM 906 N N . ALA A 1 119 ? 18.937 11.340 -4.132 1.00 95.19 119 ALA A N 1
ATOM 907 C CA . ALA A 1 119 ? 17.688 10.737 -3.677 1.00 95.19 119 ALA A CA 1
ATOM 908 C C . ALA A 1 119 ? 16.491 11.210 -4.524 1.00 95.19 119 ALA A C 1
ATOM 910 O O . ALA A 1 119 ? 16.252 12.414 -4.659 1.00 95.19 119 ALA A O 1
ATOM 911 N N . ARG A 1 120 ? 15.702 10.266 -5.042 1.00 96.12 120 ARG A N 1
ATOM 912 C CA . ARG A 1 120 ? 14.459 10.537 -5.775 1.00 96.12 120 ARG A CA 1
ATOM 913 C C . ARG A 1 120 ? 13.285 10.751 -4.810 1.00 96.12 120 ARG A C 1
ATOM 915 O O . ARG A 1 120 ? 13.353 10.327 -3.655 1.00 96.12 120 ARG A O 1
ATOM 922 N N . PRO A 1 121 ? 12.168 11.353 -5.258 1.00 97.88 121 PRO A N 1
ATOM 923 C CA . PRO A 1 121 ? 10.941 11.441 -4.461 1.00 97.88 121 PRO A CA 1
ATOM 924 C C . PRO A 1 121 ? 10.508 10.097 -3.849 1.00 97.88 121 PRO A C 1
ATOM 926 O O . PRO A 1 121 ? 10.157 10.052 -2.669 1.00 97.88 121 PRO A O 1
ATOM 929 N N . ALA A 1 122 ? 10.663 8.999 -4.599 1.00 97.00 122 ALA A N 1
ATOM 930 C CA . ALA A 1 122 ? 10.371 7.641 -4.145 1.00 97.00 122 ALA A CA 1
ATOM 931 C C . ALA A 1 122 ? 11.140 7.236 -2.869 1.00 97.00 122 ALA A C 1
ATOM 933 O O . ALA A 1 122 ? 10.576 6.578 -1.995 1.00 97.00 122 ALA A O 1
ATOM 934 N N . TRP A 1 123 ? 12.391 7.685 -2.687 1.00 97.62 123 TRP A N 1
ATOM 935 C CA . TRP A 1 123 ? 13.147 7.457 -1.447 1.00 97.62 123 TRP A CA 1
ATOM 936 C C . TRP A 1 123 ? 12.447 8.064 -0.228 1.00 97.62 123 TRP A C 1
ATOM 938 O O . TRP A 1 123 ? 12.292 7.410 0.806 1.00 97.62 123 TRP A O 1
ATOM 948 N N . TYR A 1 124 ? 12.021 9.323 -0.337 1.00 97.62 124 TYR A N 1
ATOM 949 C CA . TYR A 1 124 ? 11.367 10.033 0.761 1.00 97.62 124 TYR A CA 1
ATOM 950 C C . TYR A 1 124 ? 9.992 9.443 1.066 1.00 97.62 124 TYR A C 1
ATOM 952 O O . TYR A 1 124 ? 9.675 9.230 2.235 1.00 97.62 124 TYR A O 1
ATOM 960 N N . ALA A 1 125 ? 9.234 9.105 0.024 1.00 97.06 125 ALA A N 1
ATOM 961 C CA . ALA A 1 125 ? 7.964 8.398 0.118 1.00 97.06 125 ALA A CA 1
ATOM 962 C C . ALA A 1 125 ? 8.113 7.058 0.857 1.00 97.06 125 ALA A C 1
ATOM 964 O O . ALA A 1 125 ? 7.435 6.814 1.856 1.00 97.06 125 ALA A O 1
ATOM 965 N N . MET A 1 126 ? 9.065 6.218 0.443 1.00 96.62 126 MET A N 1
ATOM 966 C CA . MET A 1 126 ? 9.345 4.942 1.104 1.00 96.62 126 MET A CA 1
ATOM 967 C C . MET A 1 126 ? 9.794 5.124 2.551 1.00 96.62 126 MET A C 1
ATOM 969 O O . MET A 1 126 ? 9.358 4.388 3.439 1.00 96.62 126 MET A O 1
ATOM 973 N N . LYS A 1 127 ? 10.641 6.117 2.822 1.00 95.94 127 LYS A N 1
ATOM 974 C CA . LYS A 1 127 ? 11.092 6.437 4.179 1.00 95.94 127 LYS A CA 1
ATOM 975 C C . LYS A 1 127 ? 9.933 6.873 5.080 1.00 95.94 127 LYS A C 1
ATOM 977 O O . LYS A 1 127 ? 9.871 6.450 6.236 1.00 95.94 127 LYS A O 1
ATOM 982 N N . GLU A 1 128 ? 9.023 7.701 4.575 1.00 96.75 128 GLU A N 1
ATOM 983 C CA . GLU A 1 128 ? 7.816 8.093 5.303 1.00 96.75 128 GLU A CA 1
ATOM 984 C C . GLU A 1 128 ? 6.922 6.875 5.549 1.00 96.75 128 GLU A C 1
ATOM 986 O O . GLU A 1 128 ? 6.570 6.608 6.698 1.00 96.75 128 GLU A O 1
ATOM 991 N N . TYR A 1 129 ? 6.649 6.065 4.521 1.00 96.69 129 TYR A N 1
ATOM 992 C CA . TYR A 1 129 ? 5.811 4.871 4.640 1.00 96.69 129 TYR A CA 1
ATOM 993 C C . TYR A 1 129 ? 6.328 3.889 5.702 1.00 96.69 129 TYR A C 1
ATOM 995 O O . TYR A 1 129 ? 5.543 3.421 6.530 1.00 96.69 129 TYR A O 1
ATOM 1003 N N . ASN A 1 130 ? 7.646 3.662 5.745 1.00 96.25 130 ASN A N 1
ATOM 1004 C CA . ASN A 1 130 ? 8.316 2.812 6.737 1.00 96.25 130 ASN A CA 1
ATOM 1005 C C . ASN A 1 130 ? 8.376 3.423 8.153 1.00 96.25 130 ASN A C 1
ATOM 1007 O O . ASN A 1 130 ? 8.809 2.747 9.083 1.00 96.25 130 ASN A O 1
ATOM 1011 N N . THR A 1 131 ? 7.936 4.672 8.362 1.00 97.25 131 THR A N 1
ATOM 1012 C CA . THR A 1 131 ? 7.849 5.252 9.717 1.00 97.25 131 THR A CA 1
ATOM 1013 C C . THR A 1 131 ? 6.823 4.510 10.574 1.00 97.25 131 THR A C 1
ATOM 1015 O O . THR A 1 131 ? 7.030 4.345 11.775 1.00 97.25 131 THR A O 1
ATOM 1018 N N . CYS A 1 132 ? 5.738 4.026 9.967 1.00 97.81 132 CYS A N 1
ATOM 1019 C CA . CYS A 1 132 ? 4.833 3.079 10.606 1.00 97.81 132 CYS A CA 1
ATOM 1020 C C . CYS A 1 132 ? 4.066 2.274 9.557 1.00 97.81 132 CYS A C 1
ATOM 1022 O O . CYS A 1 132 ? 3.247 2.831 8.827 1.00 97.81 132 CYS A O 1
ATOM 1024 N N . ILE A 1 133 ? 4.319 0.971 9.485 1.00 97.81 133 ILE A N 1
ATOM 1025 C CA . ILE A 1 133 ? 3.654 0.055 8.559 1.00 97.81 133 ILE A CA 1
ATOM 1026 C C . ILE A 1 133 ? 2.411 -0.515 9.238 1.00 97.81 133 ILE A C 1
ATOM 1028 O O . ILE A 1 133 ? 2.513 -1.150 10.288 1.00 97.81 133 ILE A O 1
ATOM 1032 N N . ILE A 1 134 ? 1.248 -0.325 8.612 1.00 98.25 134 ILE A N 1
ATOM 1033 C CA . ILE A 1 134 ? -0.028 -0.901 9.050 1.00 98.25 134 ILE A CA 1
ATOM 1034 C C . ILE A 1 134 ? -0.201 -2.266 8.375 1.00 98.25 134 ILE A C 1
ATOM 1036 O O . ILE A 1 134 ? -0.506 -2.335 7.182 1.00 98.25 134 ILE A O 1
ATOM 1040 N N . THR A 1 135 ? -0.021 -3.363 9.109 1.00 97.38 135 THR A N 1
ATOM 1041 C CA . THR A 1 135 ? -0.285 -4.720 8.585 1.00 97.38 135 THR A CA 1
ATOM 1042 C C . THR A 1 135 ? -1.728 -5.158 8.815 1.00 97.38 135 THR A C 1
ATOM 1044 O O . THR A 1 135 ? -2.214 -6.070 8.137 1.00 97.38 135 THR A O 1
ATOM 1047 N N . SER A 1 136 ? -2.441 -4.507 9.738 1.00 97.88 136 SER A N 1
ATOM 1048 C CA . SER A 1 136 ? -3.894 -4.603 9.898 1.00 97.88 136 SER A CA 1
ATOM 1049 C C . SER A 1 136 ? -4.473 -3.313 10.501 1.00 97.88 136 SER A C 1
ATOM 1051 O O . SER A 1 136 ? -3.850 -2.753 11.407 1.00 97.88 136 SER A O 1
ATOM 1053 N N . PRO A 1 137 ? -5.653 -2.850 10.044 1.00 98.19 137 PRO A N 1
ATOM 1054 C CA . PRO A 1 137 ? -6.502 -3.445 9.007 1.00 98.19 137 PRO A CA 1
ATOM 1055 C C . PRO A 1 137 ? -5.921 -3.280 7.594 1.00 98.19 137 PRO A C 1
ATOM 1057 O O . PRO A 1 137 ? -4.937 -2.573 7.388 1.00 98.19 137 PRO A O 1
ATOM 1060 N N . LYS A 1 138 ? -6.519 -3.971 6.626 1.00 97.38 138 LYS A N 1
ATOM 1061 C CA . LYS A 1 138 ? -6.124 -3.962 5.213 1.00 97.38 138 LYS A CA 1
ATOM 1062 C C . LYS A 1 138 ? -7.216 -3.345 4.352 1.00 97.38 138 LYS A C 1
ATOM 1064 O O . LYS A 1 138 ? -8.400 -3.494 4.665 1.00 97.38 138 LYS A O 1
ATOM 1069 N N . ASN A 1 139 ? -6.818 -2.703 3.259 1.00 96.38 139 ASN A N 1
ATOM 1070 C CA . ASN A 1 139 ? -7.773 -2.139 2.311 1.00 96.38 139 ASN A CA 1
ATOM 1071 C C . ASN A 1 139 ? -8.608 -3.231 1.633 1.00 96.38 139 ASN A C 1
ATOM 1073 O O . ASN A 1 139 ? -8.128 -4.341 1.388 1.00 96.38 139 ASN A O 1
ATOM 1077 N N . GLY A 1 140 ? -9.863 -2.903 1.323 1.00 92.06 140 GLY A N 1
ATOM 1078 C CA . GLY A 1 140 ? -10.774 -3.758 0.556 1.00 92.06 140 GLY A CA 1
ATOM 1079 C C . GLY A 1 140 ? -11.189 -5.058 1.253 1.00 92.06 140 GLY A C 1
ATOM 1080 O O . GLY A 1 140 ? -11.845 -5.894 0.638 1.00 92.06 140 GLY A O 1
ATOM 1081 N N . GLN A 1 141 ? -10.812 -5.254 2.519 1.00 94.31 141 GLN A N 1
ATOM 1082 C CA . GLN A 1 141 ? -11.253 -6.399 3.311 1.00 94.31 141 GLN A CA 1
ATOM 1083 C C . GLN A 1 141 ? -12.638 -6.160 3.917 1.00 94.31 141 GLN A C 1
ATOM 1085 O O . GLN A 1 141 ? -13.159 -5.044 3.919 1.00 94.31 141 GLN A O 1
ATOM 1090 N N . ILE A 1 142 ? -13.222 -7.229 4.456 1.00 95.12 142 ILE A N 1
ATOM 1091 C CA . ILE A 1 142 ? -14.475 -7.180 5.207 1.00 95.12 142 ILE A CA 1
ATOM 1092 C C . ILE A 1 142 ? -14.159 -7.480 6.664 1.00 95.12 142 ILE A C 1
ATOM 1094 O O . ILE A 1 142 ? -13.537 -8.500 6.968 1.00 95.12 142 ILE A O 1
ATOM 1098 N N . TYR A 1 143 ? -14.602 -6.604 7.557 1.00 96.50 143 TYR A N 1
ATOM 1099 C CA . TYR A 1 143 ? -14.438 -6.773 8.996 1.00 96.50 143 TYR A CA 1
ATOM 1100 C C . TYR A 1 143 ? -15.781 -6.691 9.717 1.00 96.50 143 TYR A C 1
ATOM 1102 O O . TYR A 1 143 ? -16.709 -6.021 9.263 1.00 96.50 143 TYR A O 1
ATOM 1110 N N . ASP A 1 144 ? -15.861 -7.357 10.867 1.00 94.62 144 ASP A N 1
ATOM 1111 C CA . ASP A 1 144 ? -16.958 -7.182 11.813 1.00 94.62 144 ASP A CA 1
ATOM 1112 C C . ASP A 1 144 ? -16.679 -5.998 12.765 1.00 94.62 144 ASP A C 1
ATOM 1114 O O . ASP A 1 144 ? -15.940 -5.068 12.439 1.00 94.62 144 ASP A O 1
ATOM 1118 N N . ALA A 1 145 ? -17.290 -5.998 13.953 1.00 94.56 145 ALA A N 1
ATOM 1119 C CA . ALA A 1 145 ? -17.063 -4.967 14.963 1.00 94.56 145 ALA A CA 1
ATOM 1120 C C . ALA A 1 145 ? -15.624 -4.902 15.482 1.00 94.56 145 ALA A C 1
ATOM 1122 O O . ALA A 1 145 ? -15.225 -3.842 15.951 1.00 94.56 145 ALA A O 1
ATOM 1123 N N . ASN A 1 146 ? -14.846 -5.981 15.427 1.00 96.38 146 ASN A N 1
ATOM 1124 C CA . ASN A 1 146 ? -13.514 -6.047 16.016 1.00 96.38 146 ASN A CA 1
ATOM 1125 C C . ASN A 1 146 ? -12.449 -5.926 14.931 1.00 96.38 146 ASN A C 1
ATOM 1127 O O . ASN A 1 146 ? -12.032 -6.903 14.311 1.00 96.38 146 ASN A O 1
ATOM 1131 N N . ILE A 1 147 ? -11.971 -4.702 14.738 1.00 98.12 147 ILE A N 1
ATOM 1132 C CA . ILE A 1 147 ? -10.953 -4.388 13.747 1.00 98.12 147 ILE A CA 1
ATOM 1133 C C . ILE A 1 147 ? -9.578 -4.712 14.338 1.00 98.12 147 ILE A C 1
ATOM 1135 O O . ILE A 1 147 ? -9.175 -4.076 15.321 1.00 98.12 147 ILE A O 1
ATOM 1139 N N . PRO A 1 148 ? -8.832 -5.678 13.776 1.00 98.44 148 PRO A N 1
ATOM 1140 C CA . PRO A 1 148 ? -7.482 -5.952 14.233 1.00 98.44 148 PRO A CA 1
ATOM 1141 C C . PRO A 1 148 ? -6.589 -4.755 13.915 1.00 98.44 148 PRO A C 1
ATOM 1143 O O . PRO A 1 148 ? -6.572 -4.265 12.785 1.00 98.44 148 PRO A O 1
ATOM 1146 N N . LEU A 1 149 ? -5.825 -4.317 14.910 1.00 98.69 149 LEU A N 1
ATOM 1147 C CA . LEU A 1 149 ? -4.792 -3.306 14.743 1.00 98.69 149 LEU A CA 1
ATOM 1148 C C . LEU A 1 149 ? -3.430 -3.986 14.867 1.00 98.69 149 LEU A C 1
ATOM 1150 O O . LEU A 1 149 ? -3.145 -4.623 15.884 1.00 98.69 149 LEU A O 1
ATOM 1154 N N . GLU A 1 150 ? -2.590 -3.860 13.848 1.00 98.38 150 GLU A N 1
ATOM 1155 C CA . GLU A 1 150 ? -1.211 -4.343 13.895 1.00 98.38 150 GLU A CA 1
ATOM 1156 C C . GLU A 1 150 ? -0.281 -3.377 13.160 1.00 98.38 150 GLU A C 1
ATOM 1158 O O . GLU A 1 150 ? -0.527 -3.009 12.006 1.00 98.38 150 GLU A O 1
ATOM 1163 N N . PHE A 1 151 ? 0.780 -2.967 13.856 1.00 98.00 151 PHE A N 1
ATOM 1164 C CA . PHE A 1 151 ? 1.701 -1.933 13.408 1.00 98.00 151 PHE A CA 1
ATOM 1165 C C . PHE A 1 151 ? 3.157 -2.328 13.658 1.00 98.00 151 PHE A C 1
ATOM 1167 O O . PHE A 1 151 ? 3.493 -2.842 14.730 1.00 98.00 151 PHE A O 1
ATOM 1174 N N . PHE A 1 152 ? 4.024 -1.995 12.703 1.00 97.75 152 PHE A N 1
ATOM 1175 C CA . PHE A 1 152 ? 5.479 -1.985 12.865 1.00 97.75 152 PHE A CA 1
ATOM 1176 C C . PHE A 1 152 ? 5.974 -0.551 12.703 1.00 97.75 152 PHE A C 1
ATOM 1178 O O . PHE A 1 152 ? 5.901 0.007 11.608 1.00 97.75 152 PHE A O 1
ATOM 1185 N N . SER A 1 153 ? 6.443 0.058 13.788 1.00 97.06 153 SER A N 1
ATOM 1186 C CA . SER A 1 153 ? 6.792 1.476 13.834 1.00 97.06 153 SER A CA 1
ATOM 1187 C C . SER A 1 153 ? 8.279 1.728 14.050 1.00 97.06 153 SER A C 1
ATOM 1189 O O . SER A 1 153 ? 8.999 0.969 14.700 1.00 97.06 153 SER A O 1
ATOM 1191 N N . ASP A 1 154 ? 8.736 2.859 13.527 1.00 95.25 154 ASP A N 1
ATOM 1192 C CA . ASP A 1 154 ? 9.979 3.497 13.936 1.00 95.25 154 ASP A CA 1
ATOM 1193 C C . ASP A 1 154 ? 9.870 3.955 15.404 1.00 95.25 154 ASP A C 1
ATOM 1195 O O . ASP A 1 154 ? 8.801 4.347 15.875 1.00 95.25 154 ASP A O 1
ATOM 1199 N N . LYS A 1 155 ? 10.996 3.960 16.126 1.00 95.88 155 LYS A N 1
ATOM 1200 C CA . LYS A 1 155 ? 11.086 4.412 17.527 1.00 95.88 155 LYS A CA 1
ATOM 1201 C C . LYS A 1 155 ? 10.669 5.869 17.741 1.00 95.88 155 LYS A C 1
ATOM 1203 O O . LYS A 1 155 ? 10.425 6.257 18.873 1.00 95.88 155 LYS A O 1
ATOM 1208 N N . ARG A 1 156 ? 10.635 6.683 16.684 1.00 96.56 156 ARG A N 1
ATOM 1209 C CA . ARG A 1 156 ? 10.159 8.072 16.719 1.00 96.56 156 ARG A CA 1
ATOM 1210 C C . ARG A 1 156 ? 8.649 8.174 16.931 1.00 96.56 156 ARG A C 1
ATOM 1212 O O . ARG A 1 156 ? 8.190 9.247 17.308 1.00 96.56 156 ARG A O 1
ATOM 1219 N N . VAL A 1 157 ? 7.884 7.115 16.654 1.00 98.19 157 VAL A N 1
ATOM 1220 C CA . VAL A 1 157 ? 6.428 7.110 16.836 1.00 98.19 157 VAL A CA 1
ATOM 1221 C C . VAL A 1 157 ? 6.110 6.933 18.317 1.00 98.19 157 VAL A C 1
ATOM 1223 O O . VAL A 1 157 ? 6.266 5.846 18.870 1.00 98.19 157 VAL A O 1
ATOM 1226 N N . GLU A 1 158 ? 5.617 7.996 18.942 1.00 98.19 158 GLU A N 1
ATOM 1227 C CA . GLU A 1 158 ? 5.238 8.023 20.358 1.00 98.19 158 GLU A CA 1
ATOM 1228 C C . GLU A 1 158 ? 3.741 7.828 20.562 1.00 98.19 158 GLU A C 1
ATOM 1230 O O . GLU A 1 158 ? 3.320 7.256 21.564 1.00 98.19 158 GLU A O 1
ATOM 1235 N N . THR A 1 159 ? 2.910 8.306 19.633 1.00 98.56 159 THR A N 1
ATOM 1236 C CA . THR A 1 159 ? 1.451 8.164 19.724 1.00 98.56 159 THR A CA 1
ATOM 1237 C C . THR A 1 159 ? 0.856 7.737 18.391 1.00 98.56 159 THR A C 1
ATOM 1239 O O . THR A 1 159 ? 1.185 8.288 17.341 1.00 98.56 159 THR A O 1
ATOM 1242 N N . ILE A 1 160 ? -0.049 6.764 18.452 1.00 98.62 160 ILE A N 1
ATOM 1243 C CA . ILE A 1 160 ? -0.875 6.299 17.338 1.00 98.62 160 ILE A CA 1
ATOM 1244 C C . ILE A 1 160 ? -2.308 6.726 17.624 1.00 98.62 160 ILE A C 1
ATOM 1246 O O . ILE A 1 160 ? -2.835 6.413 18.694 1.00 98.62 160 ILE A O 1
ATOM 1250 N N . ARG A 1 161 ? -2.955 7.395 16.672 1.00 98.75 161 ARG A N 1
ATOM 1251 C CA . ARG A 1 161 ? -4.372 7.754 16.743 1.00 98.75 161 ARG A CA 1
ATOM 1252 C C . ARG A 1 161 ? -5.109 7.220 15.526 1.00 98.75 161 ARG A C 1
ATOM 1254 O O . ARG A 1 161 ? -4.633 7.358 14.405 1.00 98.75 161 ARG A O 1
ATOM 1261 N N . VAL A 1 162 ? -6.293 6.658 15.745 1.00 98.75 162 VAL A N 1
ATOM 1262 C CA . VAL A 1 162 ? -7.192 6.221 14.672 1.00 98.75 162 VAL A CA 1
ATOM 1263 C C . VAL A 1 162 ? -8.496 6.993 14.768 1.00 98.75 162 VAL A C 1
ATOM 1265 O O . VAL A 1 162 ? -9.113 7.069 15.838 1.00 98.75 162 VAL A O 1
ATOM 1268 N N . LYS A 1 163 ? -8.916 7.572 13.647 1.00 98.56 163 LYS A N 1
ATOM 1269 C CA . LYS A 1 163 ? -10.110 8.411 13.541 1.00 98.56 163 LYS A CA 1
ATOM 1270 C C . LYS A 1 163 ? -11.056 7.894 12.473 1.00 98.56 163 LYS A C 1
ATOM 1272 O O . LYS A 1 163 ? -10.628 7.349 11.463 1.00 98.56 163 LYS A O 1
ATOM 1277 N N . MET A 1 164 ? -12.341 8.152 12.674 1.00 97.25 164 MET A N 1
ATOM 1278 C CA . MET A 1 164 ? -13.369 8.038 11.642 1.00 97.25 164 MET A CA 1
ATOM 1279 C C . MET A 1 164 ? -14.092 9.382 11.558 1.00 97.25 164 MET A C 1
ATOM 1281 O O . MET A 1 164 ? -14.731 9.824 12.517 1.00 97.25 164 MET A O 1
ATOM 1285 N N . GLY A 1 165 ? -13.930 10.081 10.433 1.00 94.94 165 GLY A N 1
ATOM 1286 C CA . GLY A 1 165 ? -14.313 11.488 10.332 1.00 94.94 165 GLY A CA 1
ATOM 1287 C C . GLY A 1 165 ? -13.555 12.348 11.352 1.00 94.94 165 GLY A C 1
ATOM 1288 O O . GLY A 1 165 ? -12.328 12.353 11.387 1.00 94.94 165 GLY A O 1
ATOM 1289 N N . GLN A 1 166 ? -14.286 13.080 12.195 1.00 94.69 166 GLN A N 1
ATOM 1290 C CA . GLN A 1 166 ? -13.696 13.933 13.239 1.00 94.69 166 GLN A CA 1
ATOM 1291 C C . GLN A 1 166 ? -13.520 13.220 14.589 1.00 94.69 166 GLN A C 1
ATOM 1293 O O . GLN A 1 166 ? -12.918 13.777 15.504 1.00 94.69 166 GLN A O 1
ATOM 1298 N N . SER A 1 167 ? -14.038 12.000 14.733 1.00 96.94 167 SER A N 1
ATOM 1299 C CA . SER A 1 167 ? -14.031 11.272 16.000 1.00 96.94 167 SER A CA 1
ATOM 1300 C C . SER A 1 167 ? -12.775 10.422 16.142 1.00 96.94 167 SER A C 1
ATOM 1302 O O . SER A 1 167 ? -12.515 9.560 15.304 1.00 96.94 167 SER A O 1
ATOM 1304 N N . THR A 1 168 ? -12.033 10.621 17.231 1.00 98.31 168 THR A N 1
ATOM 1305 C CA . THR A 1 168 ? -10.982 9.693 17.665 1.00 98.31 168 THR A CA 1
ATOM 1306 C C . THR A 1 168 ? -11.626 8.440 18.238 1.00 98.31 168 THR A C 1
ATOM 1308 O O . THR A 1 168 ? -12.388 8.520 19.199 1.00 98.31 168 THR A O 1
ATOM 1311 N N . LEU A 1 169 ? -11.321 7.293 17.638 1.00 98.38 169 LEU A N 1
ATOM 1312 C CA . LEU A 1 169 ? -11.840 5.990 18.054 1.00 98.38 169 LEU A CA 1
ATOM 1313 C C . LEU A 1 169 ? -10.820 5.192 18.865 1.00 98.38 169 LEU A C 1
ATOM 1315 O O . LEU A 1 169 ? -11.191 4.374 19.699 1.00 98.38 169 LEU A O 1
ATOM 1319 N N . TYR A 1 170 ? -9.537 5.436 18.613 1.00 98.56 170 TYR A N 1
ATOM 1320 C CA . TYR A 1 170 ? -8.427 4.778 19.284 1.00 98.56 170 TYR A CA 1
ATOM 1321 C C . TYR A 1 170 ? -7.273 5.759 19.441 1.00 98.56 170 TYR A C 1
ATOM 1323 O O . TYR A 1 170 ? -6.975 6.526 18.523 1.00 98.56 170 TYR A O 1
ATOM 1331 N N . GLU A 1 171 ? -6.607 5.710 20.587 1.00 98.38 171 GLU A N 1
ATOM 1332 C CA . GLU A 1 171 ? -5.354 6.414 20.821 1.00 98.38 171 GLU A CA 1
ATOM 1333 C C . GLU A 1 171 ? -4.469 5.567 21.735 1.00 98.38 171 GLU A C 1
ATOM 1335 O O . GLU A 1 171 ? -4.944 5.019 22.733 1.00 98.38 171 GLU A O 1
ATOM 1340 N N . LYS A 1 172 ? -3.188 5.445 21.388 1.00 97.94 172 LYS A N 1
ATOM 1341 C CA . LYS A 1 172 ? -2.208 4.689 22.169 1.00 97.94 172 LYS A CA 1
ATOM 1342 C C . LYS A 1 172 ? -0.856 5.374 22.160 1.00 97.94 172 LYS A C 1
ATOM 1344 O O . LYS A 1 172 ? -0.305 5.645 21.095 1.00 97.94 172 LYS A O 1
ATOM 1349 N N . THR A 1 173 ? -0.302 5.573 23.351 1.00 97.94 173 THR A N 1
ATOM 1350 C CA . THR A 1 173 ? 1.117 5.888 23.532 1.00 97.94 173 THR A CA 1
ATOM 1351 C C . THR A 1 173 ? 1.933 4.603 23.410 1.00 97.94 173 THR A C 1
ATOM 1353 O O . THR A 1 173 ? 1.605 3.602 24.052 1.00 97.94 173 THR A O 1
ATOM 1356 N N . THR A 1 174 ? 2.976 4.611 22.583 1.00 96.19 174 THR A N 1
ATOM 1357 C CA . THR A 1 174 ? 3.786 3.419 22.281 1.00 96.19 174 THR A CA 1
ATOM 1358 C C . THR A 1 174 ? 4.739 3.057 23.417 1.00 96.19 174 THR A C 1
ATOM 1360 O O . THR A 1 174 ? 5.091 1.893 23.559 1.00 96.19 174 THR A O 1
ATOM 1363 N N . ASN A 1 175 ? 5.148 4.025 24.248 1.00 92.75 175 ASN A N 1
ATOM 1364 C CA . ASN A 1 175 ? 6.150 3.846 25.311 1.00 92.75 175 ASN A CA 1
ATOM 1365 C C . ASN A 1 175 ? 7.468 3.221 24.802 1.00 92.75 175 ASN A C 1
ATOM 1367 O O . ASN A 1 175 ? 8.144 2.498 25.534 1.00 92.75 175 ASN A O 1
ATOM 1371 N N . GLY A 1 176 ? 7.824 3.491 23.542 1.00 91.81 176 GLY A N 1
ATOM 1372 C CA . GLY A 1 176 ? 9.002 2.931 22.879 1.00 91.81 176 GLY A CA 1
ATOM 1373 C C . GLY A 1 176 ? 8.806 1.549 22.241 1.00 91.81 176 GLY A C 1
ATOM 1374 O O . GLY A 1 176 ? 9.749 1.054 21.618 1.00 91.81 176 GLY A O 1
ATOM 1375 N N . ASP A 1 177 ? 7.621 0.934 22.347 1.00 96.44 177 ASP A N 1
ATOM 1376 C CA . ASP A 1 177 ? 7.304 -0.303 21.627 1.00 96.44 177 ASP A CA 1
ATOM 1377 C C . ASP A 1 177 ? 7.226 -0.035 20.116 1.00 96.44 177 ASP A C 1
ATOM 1379 O O . ASP A 1 177 ? 6.474 0.821 19.653 1.00 96.44 177 ASP A O 1
ATOM 1383 N N . THR A 1 178 ? 7.993 -0.797 19.334 1.00 97.12 178 THR A N 1
ATOM 1384 C CA . THR A 1 178 ? 8.026 -0.701 17.860 1.00 97.12 178 THR A CA 1
ATOM 1385 C C . THR A 1 178 ? 7.130 -1.725 17.167 1.00 97.12 178 THR A C 1
ATOM 1387 O O . THR A 1 178 ? 7.016 -1.734 15.944 1.00 97.12 178 THR A O 1
ATOM 1390 N N . TYR A 1 179 ? 6.526 -2.630 17.935 1.00 98.12 179 TYR A N 1
ATOM 1391 C CA . TYR A 1 179 ? 5.529 -3.578 17.458 1.00 98.12 179 TYR A CA 1
ATOM 1392 C C . TYR A 1 179 ? 4.299 -3.461 18.341 1.00 98.12 179 TYR A C 1
ATOM 1394 O O . TYR A 1 179 ? 4.360 -3.708 19.546 1.00 98.12 179 TYR A O 1
ATOM 1402 N N . ILE A 1 180 ? 3.183 -3.081 17.733 1.00 97.94 180 ILE A N 1
ATOM 1403 C CA . ILE A 1 180 ? 1.926 -2.879 18.435 1.00 97.94 180 ILE A CA 1
ATOM 1404 C C . ILE A 1 180 ? 0.896 -3.814 17.823 1.00 97.94 180 ILE A C 1
ATOM 1406 O O . ILE A 1 180 ? 0.671 -3.804 16.616 1.00 97.94 180 ILE A O 1
ATOM 1410 N N . LYS A 1 181 ? 0.232 -4.582 18.685 1.00 98.25 181 LYS A N 1
ATOM 1411 C CA . LYS A 1 181 ? -0.931 -5.391 18.338 1.00 98.25 181 LYS A CA 1
ATOM 1412 C C . LYS A 1 181 ? -2.071 -5.068 19.288 1.00 98.25 181 LYS A C 1
ATOM 1414 O O . LYS A 1 181 ? -1.871 -5.036 20.503 1.00 98.25 181 LYS A O 1
ATOM 1419 N N . ASP A 1 182 ? -3.242 -4.798 18.733 1.00 98.38 182 ASP A N 1
ATOM 1420 C CA . ASP A 1 182 ? -4.417 -4.378 19.488 1.00 98.38 182 ASP A CA 1
ATOM 1421 C C . ASP A 1 182 ? -5.714 -4.687 18.724 1.00 98.38 182 ASP A C 1
ATOM 1423 O O . ASP A 1 182 ? -5.715 -5.348 17.680 1.00 98.38 182 ASP A O 1
ATOM 1427 N N . THR A 1 183 ? -6.845 -4.235 19.250 1.00 98.31 183 THR A N 1
ATOM 1428 C CA . THR A 1 183 ? -8.146 -4.337 18.587 1.00 98.31 183 THR A CA 1
ATOM 1429 C C . THR A 1 183 ? -8.944 -3.059 18.803 1.00 98.31 183 THR A C 1
ATOM 1431 O O . THR A 1 183 ? -9.075 -2.574 19.924 1.00 98.31 183 THR A O 1
ATOM 1434 N N . LEU A 1 184 ? -9.497 -2.523 17.718 1.00 98.25 184 LEU A N 1
ATOM 1435 C CA . LEU A 1 184 ? -10.449 -1.421 17.743 1.00 98.25 184 LEU A CA 1
ATOM 1436 C C . LEU A 1 184 ? -11.859 -1.984 17.580 1.00 98.25 184 LEU A C 1
ATOM 1438 O O . LEU A 1 184 ? -12.170 -2.584 16.555 1.00 98.25 184 LEU A O 1
ATOM 1442 N N . THR A 1 185 ? -12.727 -1.751 18.562 1.00 97.38 185 THR A N 1
ATOM 1443 C CA . THR A 1 185 ? -14.143 -2.107 18.444 1.00 97.38 185 THR A CA 1
ATOM 1444 C C . THR A 1 185 ? -14.946 -0.947 17.855 1.00 97.38 185 THR A C 1
ATOM 1446 O O . THR A 1 185 ? -15.008 0.137 18.439 1.00 97.38 185 THR A O 1
ATOM 1449 N N . LEU A 1 186 ? -15.591 -1.177 16.713 1.00 96.25 186 LEU A N 1
ATOM 1450 C CA . LEU A 1 186 ? -16.503 -0.235 16.072 1.00 96.25 186 LEU A CA 1
ATOM 1451 C C . LEU A 1 186 ? -17.951 -0.501 16.482 1.00 96.25 186 LEU A C 1
ATOM 1453 O O . LEU A 1 186 ? -18.421 -1.636 16.475 1.00 96.25 186 LEU A O 1
ATOM 1457 N N . ASN A 1 187 ? -18.678 0.579 16.768 1.00 92.44 187 ASN A N 1
ATOM 1458 C CA . ASN A 1 187 ? -20.112 0.553 17.038 1.00 92.44 187 ASN A CA 1
ATOM 1459 C C . ASN A 1 187 ? -20.839 1.276 15.900 1.00 92.44 187 ASN A C 1
ATOM 1461 O O . ASN A 1 187 ? -21.078 2.482 15.971 1.00 92.44 187 ASN A O 1
ATOM 1465 N N . ILE A 1 188 ? -21.135 0.539 14.831 1.00 93.75 188 ILE A N 1
ATOM 1466 C CA . ILE A 1 188 ? -21.844 1.030 13.645 1.00 93.75 188 ILE A CA 1
ATOM 1467 C C . ILE A 1 188 ? -23.257 0.439 13.668 1.00 93.75 188 ILE A C 1
ATOM 1469 O O . ILE A 1 188 ? -23.433 -0.743 13.955 1.00 93.75 188 ILE A O 1
ATOM 1473 N N . ALA A 1 189 ? -24.271 1.278 13.443 1.00 91.44 189 ALA A N 1
ATOM 1474 C CA . ALA A 1 189 ? -25.671 0.860 13.529 1.00 91.44 189 ALA A CA 1
ATOM 1475 C C . ALA A 1 189 ? -26.138 0.149 12.251 1.00 91.44 189 ALA A C 1
ATOM 1477 O O . ALA A 1 189 ? -27.0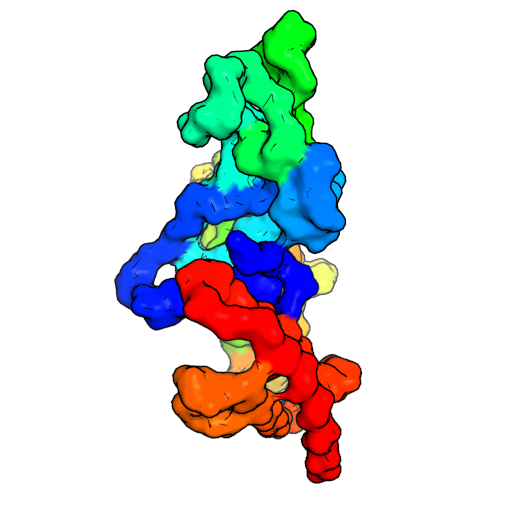07 -0.721 12.297 1.00 91.44 189 ALA A O 1
ATOM 1478 N N . GLU A 1 190 ? -25.576 0.544 11.113 1.00 91.25 190 GLU A N 1
ATOM 1479 C CA . GLU A 1 190 ? -25.841 -0.034 9.805 1.00 91.25 190 GLU A CA 1
ATOM 1480 C C . GLU A 1 190 ? -25.330 -1.480 9.720 1.00 91.25 190 GLU A C 1
ATOM 1482 O O . GLU A 1 190 ? -24.283 -1.814 10.269 1.00 91.25 190 GLU A O 1
ATOM 1487 N N . GLN A 1 191 ? -26.054 -2.345 9.004 1.00 89.38 191 GLN A N 1
ATOM 1488 C CA . GLN A 1 191 ? -25.643 -3.741 8.820 1.00 89.38 191 GLN A CA 1
ATOM 1489 C C . GLN A 1 191 ? -24.377 -3.858 7.962 1.00 89.38 191 GLN A C 1
ATOM 1491 O O . GLN A 1 191 ? -23.539 -4.710 8.235 1.00 89.38 191 GLN A O 1
ATOM 1496 N N . ILE A 1 192 ? -24.255 -3.020 6.931 1.00 91.75 192 ILE A N 1
ATOM 1497 C CA . ILE A 1 192 ? -23.116 -2.958 6.012 1.00 91.75 192 ILE A CA 1
ATOM 1498 C C . ILE A 1 192 ? -22.779 -1.483 5.791 1.00 91.75 192 ILE A C 1
ATOM 1500 O O . ILE A 1 192 ? -23.692 -0.667 5.629 1.00 91.75 192 ILE A O 1
ATOM 1504 N N . LYS A 1 193 ? -21.490 -1.131 5.816 1.00 93.00 193 LYS A N 1
ATOM 1505 C CA . LYS A 1 193 ? -21.032 0.253 5.638 1.00 93.00 193 LYS A CA 1
ATOM 1506 C C . LYS A 1 193 ? -19.581 0.323 5.178 1.00 93.00 193 LYS A C 1
ATOM 1508 O O . LYS A 1 193 ? -18.728 -0.330 5.770 1.00 93.00 193 LYS A O 1
ATOM 1513 N N . ASP A 1 194 ? -19.288 1.191 4.217 1.00 94.31 194 ASP A N 1
ATOM 1514 C CA . ASP A 1 194 ? -17.905 1.560 3.914 1.00 94.31 194 ASP A CA 1
ATOM 1515 C C . ASP A 1 194 ? -17.309 2.371 5.066 1.00 94.31 194 ASP A C 1
ATOM 1517 O O . ASP A 1 194 ? -17.848 3.402 5.488 1.00 94.31 194 ASP A O 1
ATOM 1521 N N . VAL A 1 195 ? -16.178 1.906 5.582 1.00 97.12 195 VAL A N 1
ATOM 1522 C CA . VAL A 1 195 ? -15.447 2.558 6.662 1.00 97.12 195 VAL A CA 1
ATOM 1523 C C . VAL A 1 195 ? -14.127 3.069 6.118 1.00 97.12 195 VAL A C 1
ATOM 1525 O O . VAL A 1 195 ? -13.341 2.313 5.561 1.00 97.12 195 VAL A O 1
ATOM 1528 N N . ASN A 1 196 ? -13.872 4.358 6.336 1.00 98.19 196 ASN A N 1
ATOM 1529 C CA . ASN A 1 196 ? -12.571 4.977 6.125 1.00 98.19 196 ASN A CA 1
ATOM 1530 C C . ASN A 1 196 ? -11.983 5.368 7.486 1.00 98.19 196 ASN A C 1
ATOM 1532 O O . ASN A 1 196 ? -12.515 6.259 8.163 1.00 98.19 196 ASN A O 1
ATOM 1536 N N . LEU A 1 197 ? -10.909 4.689 7.883 1.00 98.62 197 LEU A N 1
ATOM 1537 C CA . LEU A 1 197 ? -10.142 5.020 9.077 1.00 98.62 197 LEU A CA 1
ATOM 1538 C C . LEU A 1 197 ? -8.906 5.830 8.700 1.00 98.62 197 LEU A C 1
ATOM 1540 O O . LEU A 1 197 ? -8.092 5.395 7.888 1.00 98.62 197 LEU A O 1
ATOM 1544 N N . VAL A 1 198 ? -8.743 6.974 9.360 1.00 98.69 198 VAL A N 1
ATOM 1545 C CA . VAL A 1 198 ? -7.552 7.818 9.260 1.00 98.69 198 VAL A CA 1
ATOM 1546 C C . VAL A 1 1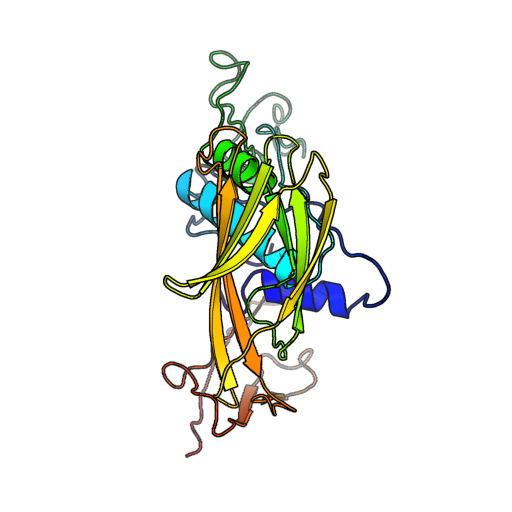98 ? -6.609 7.457 10.403 1.00 98.69 198 VAL A C 1
ATOM 1548 O O . VAL A 1 198 ? -6.959 7.628 11.574 1.00 98.69 198 VAL A O 1
ATOM 1551 N N . PHE A 1 199 ? -5.421 6.972 10.068 1.00 98.75 199 PHE A N 1
ATOM 1552 C CA . PHE A 1 199 ? -4.345 6.674 11.006 1.00 98.75 199 PHE A CA 1
ATOM 1553 C C . PHE A 1 199 ? -3.381 7.853 11.043 1.00 98.75 199 PHE A C 1
ATOM 1555 O O . PHE A 1 199 ? -2.828 8.237 10.017 1.00 98.75 199 PHE A O 1
ATOM 1562 N N . GLU A 1 200 ? -3.174 8.422 12.224 1.00 98.69 200 GLU A N 1
ATOM 1563 C CA . GLU A 1 200 ? -2.244 9.520 12.474 1.00 98.69 200 GLU A CA 1
ATOM 1564 C C . GLU A 1 200 ? -1.145 9.023 13.428 1.00 98.69 200 GLU A C 1
ATOM 1566 O O . GLU A 1 200 ? -1.431 8.482 14.501 1.00 98.69 200 GLU A O 1
ATOM 1571 N N . PHE A 1 201 ? 0.117 9.209 13.041 1.00 98.50 201 PHE A N 1
ATOM 1572 C CA . PHE A 1 201 ? 1.289 8.816 13.825 1.00 98.50 201 PHE A CA 1
ATOM 1573 C C . PHE A 1 201 ? 2.049 10.065 14.257 1.00 98.50 201 PHE A C 1
ATOM 1575 O O . PHE A 1 201 ? 2.378 10.897 13.412 1.00 98.50 201 PHE A O 1
ATOM 1582 N N . PHE A 1 202 ? 2.337 10.195 15.549 1.00 98.56 202 PHE A N 1
ATOM 1583 C CA . PHE A 1 202 ? 2.926 11.400 16.132 1.00 98.56 202 PHE A CA 1
ATOM 1584 C C . PHE A 1 202 ? 4.267 11.123 16.799 1.00 98.56 202 PHE A C 1
ATOM 1586 O O . PHE A 1 202 ? 4.478 10.043 17.357 1.00 98.56 202 PHE A O 1
ATOM 1593 N N . ASP A 1 203 ? 5.142 12.125 16.784 1.00 97.94 203 ASP A N 1
ATOM 1594 C CA . ASP A 1 203 ? 6.377 12.137 17.566 1.00 97.94 203 ASP A CA 1
ATOM 1595 C C . ASP A 1 203 ? 6.160 12.597 19.022 1.00 97.94 203 ASP A C 1
ATOM 1597 O O . ASP A 1 203 ? 5.053 12.951 19.439 1.00 97.94 203 ASP A O 1
ATOM 1601 N N . ALA A 1 204 ? 7.248 12.638 19.798 1.00 96.81 204 ALA A N 1
ATOM 1602 C CA . ALA A 1 204 ? 7.256 13.103 21.190 1.00 96.81 204 ALA A CA 1
ATOM 1603 C C . ALA A 1 204 ? 6.779 14.554 21.378 1.00 96.81 204 ALA A C 1
ATOM 1605 O O . ALA A 1 204 ? 6.357 14.932 22.470 1.00 96.81 204 ALA A O 1
ATOM 1606 N N . ASN A 1 205 ? 6.839 15.370 20.325 1.00 97.62 205 ASN A N 1
ATOM 1607 C CA . ASN A 1 205 ? 6.414 16.767 20.334 1.00 97.62 205 ASN A CA 1
ATOM 1608 C C . ASN A 1 205 ? 4.976 16.935 19.819 1.00 97.62 205 ASN A C 1
ATOM 1610 O O . ASN A 1 205 ? 4.548 18.063 19.578 1.00 97.62 205 ASN A O 1
ATOM 1614 N N . SER A 1 206 ? 4.227 15.838 19.642 1.00 97.19 206 SER A N 1
ATOM 1615 C CA . SER A 1 206 ? 2.885 15.830 19.043 1.00 97.19 206 SER A CA 1
ATOM 1616 C C . SER A 1 206 ? 2.843 16.341 17.594 1.00 97.19 206 SER A C 1
ATOM 1618 O O . SER A 1 206 ? 1.792 16.780 17.123 1.00 97.19 206 SER A O 1
ATOM 1620 N N . SER A 1 207 ? 3.963 16.277 16.871 1.00 98.00 207 SER A N 1
ATOM 1621 C CA . SER A 1 207 ? 4.016 16.565 15.435 1.00 98.00 207 SER A CA 1
ATOM 1622 C C . SER A 1 207 ? 3.647 15.318 14.641 1.00 98.00 207 SER A C 1
ATOM 1624 O O . SER A 1 207 ? 4.077 14.216 14.979 1.00 98.00 207 SER A O 1
ATOM 1626 N N . ILE A 1 208 ? 2.853 15.484 13.580 1.00 97.88 208 ILE A N 1
ATOM 1627 C CA . ILE A 1 208 ? 2.487 14.376 12.688 1.00 97.88 208 ILE A CA 1
ATOM 1628 C C . ILE A 1 208 ? 3.732 13.925 11.921 1.00 97.88 208 ILE A C 1
ATOM 1630 O O . ILE A 1 208 ? 4.372 14.724 11.240 1.00 97.88 208 ILE A O 1
ATOM 1634 N N . LEU A 1 209 ? 4.047 12.638 12.028 1.00 97.81 209 LEU A N 1
ATOM 1635 C CA . LEU A 1 209 ? 5.099 11.962 11.274 1.00 97.81 209 LEU A CA 1
ATOM 1636 C C . LEU A 1 209 ? 4.573 11.327 9.987 1.00 97.81 209 LEU A C 1
ATOM 1638 O O . LEU A 1 209 ? 5.299 11.263 9.002 1.00 97.81 209 LEU A O 1
ATOM 1642 N N . LYS A 1 210 ? 3.344 10.801 10.025 1.00 97.62 210 LYS A N 1
ATOM 1643 C CA . LYS A 1 210 ? 2.695 10.111 8.907 1.00 97.62 210 LYS A CA 1
ATOM 1644 C C . LYS A 1 210 ? 1.180 10.124 9.098 1.00 97.62 210 LYS A C 1
ATOM 1646 O O . LYS A 1 210 ? 0.688 10.026 10.228 1.00 97.62 210 LYS A O 1
ATOM 1651 N N . THR A 1 211 ? 0.450 10.171 7.989 1.00 98.00 211 THR A N 1
ATOM 1652 C CA . THR A 1 211 ? -0.983 9.868 7.943 1.00 98.00 211 THR A CA 1
ATOM 1653 C C . THR A 1 211 ? -1.256 8.830 6.859 1.00 98.00 211 THR A C 1
ATOM 1655 O O . THR A 1 211 ? -0.675 8.900 5.782 1.00 98.00 211 THR A O 1
ATOM 1658 N N . GLU A 1 212 ? -2.126 7.860 7.131 1.00 98.06 212 GLU A N 1
ATOM 1659 C CA . GLU A 1 212 ? -2.546 6.842 6.157 1.00 98.06 212 GLU A CA 1
ATOM 1660 C C . GLU A 1 212 ? -4.044 6.568 6.311 1.00 98.06 212 GLU A C 1
ATOM 1662 O O . GLU A 1 212 ? -4.571 6.587 7.423 1.00 98.06 212 GLU A O 1
ATOM 1667 N N . ASN A 1 213 ? -4.735 6.330 5.198 1.00 98.06 213 ASN A N 1
ATOM 1668 C CA . ASN A 1 213 ? -6.144 5.948 5.201 1.00 98.06 213 ASN A CA 1
ATOM 1669 C C . ASN A 1 213 ? -6.256 4.457 4.904 1.00 98.06 213 ASN A C 1
ATOM 1671 O O . ASN A 1 213 ? -5.621 3.983 3.962 1.00 98.06 213 ASN A O 1
ATOM 1675 N N . ILE A 1 214 ? -7.091 3.747 5.662 1.00 98.38 214 ILE A N 1
ATOM 1676 C CA . ILE A 1 214 ? -7.486 2.376 5.331 1.00 98.38 214 ILE A CA 1
ATOM 1677 C C . ILE A 1 214 ? -8.994 2.340 5.123 1.00 98.38 214 ILE A C 1
ATOM 1679 O O . ILE A 1 214 ? -9.761 2.733 6.009 1.00 98.38 214 ILE A O 1
ATOM 1683 N N . VAL A 1 215 ? -9.399 1.846 3.954 1.00 97.69 215 VAL A N 1
ATOM 1684 C CA . VAL A 1 215 ? -10.800 1.735 3.545 1.00 97.69 215 VAL A CA 1
ATOM 1685 C C . VAL A 1 215 ? -11.199 0.270 3.453 1.00 97.69 215 VAL A C 1
ATOM 1687 O O . VAL A 1 215 ? -10.564 -0.515 2.750 1.00 97.69 215 VAL A O 1
ATOM 1690 N N . PHE A 1 216 ? -12.260 -0.106 4.154 1.00 97.06 216 PHE A N 1
ATOM 1691 C CA . PHE A 1 216 ? -12.764 -1.475 4.189 1.00 97.06 216 PHE A CA 1
ATOM 1692 C C . PHE A 1 216 ? -14.283 -1.498 4.352 1.00 97.06 216 PHE A C 1
ATOM 1694 O O . PHE A 1 216 ? -14.897 -0.501 4.737 1.00 97.06 216 PHE A O 1
ATOM 1701 N N . LEU A 1 217 ? -14.884 -2.659 4.101 1.00 95.50 217 LEU A N 1
ATOM 1702 C CA . LEU A 1 217 ? -16.308 -2.873 4.321 1.00 95.50 217 LEU A CA 1
ATOM 1703 C C . LEU A 1 217 ? -16.537 -3.371 5.751 1.00 95.50 217 LEU A C 1
ATOM 1705 O O . LEU A 1 217 ? -16.057 -4.436 6.139 1.00 95.50 217 LEU A O 1
ATOM 1709 N N . TYR A 1 218 ? -17.282 -2.613 6.547 1.00 96.38 218 TYR A N 1
ATOM 1710 C CA . TYR A 1 218 ? -17.834 -3.114 7.800 1.00 96.38 218 TYR A CA 1
ATOM 1711 C C . TYR A 1 218 ? -19.085 -3.942 7.517 1.00 96.38 218 TYR A C 1
ATOM 1713 O O . TYR A 1 218 ? -19.957 -3.500 6.763 1.00 96.38 218 TYR A O 1
ATOM 1721 N N . ALA A 1 219 ? -19.201 -5.096 8.172 1.00 94.81 219 ALA A N 1
ATOM 1722 C CA . ALA A 1 219 ? -20.393 -5.924 8.126 1.00 94.81 219 ALA A CA 1
ATOM 1723 C C . ALA A 1 219 ? -20.736 -6.547 9.485 1.00 94.81 219 ALA A C 1
ATOM 1725 O O . ALA A 1 219 ? -19.973 -7.319 10.065 1.00 94.81 219 ALA A O 1
ATOM 1726 N N . ASN A 1 220 ? -21.943 -6.267 9.971 1.00 90.19 220 ASN A N 1
ATOM 1727 C CA . ASN A 1 220 ? -22.512 -6.909 11.148 1.00 90.19 220 ASN A CA 1
ATOM 1728 C C . ASN A 1 220 ? -23.237 -8.205 10.745 1.00 90.19 220 ASN A C 1
ATOM 1730 O O . ASN A 1 220 ? -24.461 -8.236 10.592 1.00 90.19 220 ASN A O 1
ATOM 1734 N N . GLY A 1 221 ? -22.461 -9.269 10.533 1.00 86.19 221 GLY A N 1
ATOM 1735 C CA . GLY A 1 221 ? -22.954 -10.592 10.142 1.00 86.19 221 GLY A CA 1
ATOM 1736 C C . GLY A 1 221 ? -22.432 -11.057 8.783 1.00 86.19 221 GLY A C 1
ATOM 1737 O O . GLY A 1 221 ? -21.546 -10.445 8.193 1.00 86.19 221 GLY A O 1
ATOM 1738 N N . ALA A 1 222 ? -22.966 -12.181 8.298 1.00 85.69 222 ALA A N 1
ATOM 1739 C CA . ALA A 1 222 ? -22.551 -12.753 7.022 1.00 85.69 222 ALA A CA 1
ATOM 1740 C C . ALA A 1 222 ? -22.935 -11.839 5.847 1.00 85.69 222 ALA A C 1
ATOM 1742 O O . ALA A 1 222 ? -24.060 -11.340 5.782 1.00 85.69 222 ALA A O 1
ATOM 1743 N N . VAL A 1 223 ? -22.002 -11.674 4.909 1.00 88.06 223 VAL A N 1
ATOM 1744 C CA . VAL A 1 223 ? -22.198 -10.943 3.655 1.00 88.06 223 VAL A CA 1
ATOM 1745 C C . VAL A 1 223 ? -22.072 -11.923 2.503 1.00 88.06 223 VAL A C 1
ATOM 1747 O O . VAL A 1 223 ? -21.087 -12.657 2.415 1.00 88.06 223 VAL A O 1
ATOM 1750 N N . THR A 1 224 ? -23.058 -11.912 1.614 1.00 88.19 224 THR A N 1
ATOM 1751 C CA . THR A 1 224 ? -22.966 -12.571 0.312 1.00 88.19 224 THR A CA 1
ATOM 1752 C C . THR A 1 224 ? -22.346 -11.573 -0.659 1.00 88.19 224 THR A C 1
ATOM 1754 O O . THR A 1 224 ? -22.866 -10.468 -0.803 1.00 88.19 224 THR A O 1
ATOM 1757 N N . LEU A 1 225 ? -21.212 -11.929 -1.261 1.00 89.19 225 LEU A N 1
ATOM 1758 C CA . LEU A 1 225 ? -20.535 -11.089 -2.246 1.00 89.19 225 LEU A CA 1
ATOM 1759 C C . LEU A 1 225 ? -21.064 -11.370 -3.655 1.00 89.19 225 LEU A C 1
ATOM 1761 O O . LEU A 1 225 ? -21.426 -12.517 -3.926 1.00 89.19 225 LEU A O 1
ATOM 1765 N N . PRO A 1 226 ? -21.036 -10.373 -4.560 1.00 88.88 226 PRO A N 1
ATOM 1766 C CA . PRO A 1 226 ? -21.237 -10.615 -5.981 1.00 88.88 226 PRO A CA 1
ATOM 1767 C C . PRO A 1 226 ? -20.273 -11.685 -6.496 1.00 88.88 226 PRO A C 1
ATOM 1769 O O . PRO A 1 226 ? -19.113 -11.743 -6.072 1.00 88.88 226 PRO A O 1
ATOM 1772 N N . THR A 1 227 ? -20.735 -12.513 -7.428 1.00 88.50 227 THR A N 1
ATOM 1773 C CA . THR A 1 227 ? -19.904 -13.539 -8.066 1.00 88.50 227 THR A CA 1
ATOM 1774 C C . THR A 1 227 ? -19.690 -13.230 -9.540 1.00 88.50 227 THR A C 1
ATOM 1776 O O . THR A 1 227 ? -20.512 -12.589 -10.197 1.00 88.50 227 THR A O 1
ATOM 1779 N N . LEU A 1 228 ? -18.553 -13.692 -10.055 1.00 85.81 228 LEU A N 1
ATOM 1780 C CA . LEU A 1 228 ? -18.218 -13.648 -11.469 1.00 85.81 228 LEU A CA 1
ATOM 1781 C C . LEU A 1 228 ? -17.953 -15.079 -11.928 1.00 85.81 228 LEU A C 1
ATOM 1783 O O . LEU A 1 228 ? -17.002 -15.713 -11.469 1.00 85.81 228 LEU A O 1
ATOM 1787 N N . ASP A 1 229 ? -18.795 -15.567 -12.831 1.00 86.25 229 ASP A N 1
ATOM 1788 C CA . ASP A 1 229 ? -18.630 -16.852 -13.499 1.00 86.25 229 ASP A CA 1
ATOM 1789 C C . ASP A 1 229 ? -18.031 -16.608 -14.886 1.00 86.25 229 ASP A C 1
ATOM 1791 O O . ASP A 1 229 ? -18.552 -15.803 -15.661 1.00 86.25 229 ASP A O 1
ATOM 1795 N N . LEU A 1 230 ? -16.926 -17.289 -15.197 1.00 84.12 230 LEU A N 1
ATOM 1796 C CA . LEU A 1 230 ? -16.225 -17.161 -16.473 1.00 84.12 230 LEU A CA 1
ATOM 1797 C C . LEU A 1 230 ? -16.202 -18.509 -17.191 1.00 84.12 230 LEU A C 1
ATOM 1799 O O . LEU A 1 230 ? -15.720 -19.502 -16.644 1.00 84.12 230 LEU A O 1
ATOM 1803 N N . THR A 1 231 ? -16.685 -18.534 -18.429 1.00 86.56 231 THR A N 1
ATOM 1804 C CA . THR A 1 231 ? -16.601 -19.695 -19.321 1.00 86.56 231 THR A CA 1
ATOM 1805 C C . THR A 1 231 ? -15.762 -19.344 -20.544 1.00 86.56 231 THR A C 1
ATOM 1807 O O . THR A 1 231 ? -15.853 -18.244 -21.087 1.00 86.56 231 THR A O 1
ATOM 1810 N N . VAL A 1 232 ? -14.912 -20.280 -20.974 1.00 83.12 232 VAL A N 1
ATOM 1811 C CA . VAL A 1 232 ? -14.083 -20.142 -22.181 1.00 83.12 232 VAL A CA 1
ATOM 1812 C C . VAL A 1 232 ? -14.458 -21.248 -23.154 1.00 83.12 232 VAL A C 1
ATOM 1814 O O . VAL A 1 232 ? -14.486 -22.419 -22.779 1.00 83.12 232 VAL A O 1
ATOM 1817 N N . SER A 1 233 ? -14.735 -20.885 -24.404 1.00 84.88 233 SER A N 1
ATOM 1818 C CA . SER A 1 233 ? -15.068 -21.829 -25.469 1.00 84.88 233 SER A CA 1
ATOM 1819 C C . SER A 1 233 ? -14.281 -21.516 -26.747 1.00 84.88 233 SER A C 1
ATOM 1821 O O . SER A 1 233 ? -14.244 -20.358 -27.159 1.00 84.88 233 SER A O 1
ATOM 1823 N N . PRO A 1 234 ? -13.673 -22.507 -27.418 1.00 82.25 234 PRO A N 1
ATOM 1824 C CA . PRO A 1 234 ? -13.586 -23.909 -27.008 1.00 82.25 234 PRO A CA 1
ATOM 1825 C C . PRO A 1 234 ? -12.577 -24.110 -25.864 1.00 82.25 234 PRO A C 1
ATOM 1827 O O . PRO A 1 234 ? -11.626 -23.346 -25.731 1.00 82.25 234 PRO A O 1
ATOM 1830 N N . GLU A 1 235 ? -12.762 -25.163 -25.059 1.00 75.12 235 GLU A N 1
ATOM 1831 C CA . GLU A 1 235 ? -11.863 -25.487 -23.932 1.00 75.12 235 GLU A CA 1
ATOM 1832 C C . GLU A 1 235 ? -10.415 -25.765 -24.378 1.00 75.12 235 GLU A C 1
ATOM 1834 O O . GLU A 1 235 ? -9.476 -25.502 -23.631 1.00 75.12 235 GLU A O 1
ATOM 1839 N N . ASN A 1 236 ? -10.225 -26.285 -25.599 1.00 76.12 236 ASN A N 1
ATOM 1840 C CA . ASN A 1 236 ? -8.909 -26.530 -26.184 1.00 76.12 236 ASN A CA 1
ATOM 1841 C C . ASN A 1 236 ? -8.557 -25.442 -27.212 1.00 76.12 236 ASN A C 1
ATOM 1843 O O . ASN A 1 236 ? -9.197 -25.333 -28.260 1.00 76.12 236 ASN A O 1
ATOM 1847 N N . LEU A 1 237 ? -7.507 -24.672 -26.927 1.00 71.25 237 LEU A N 1
ATOM 1848 C CA . LEU A 1 237 ? -7.026 -23.579 -27.774 1.00 71.25 237 LEU A CA 1
ATOM 1849 C C . LEU A 1 237 ? -5.909 -23.993 -28.746 1.00 71.25 237 LEU A C 1
ATOM 1851 O O . LEU A 1 237 ? -5.507 -23.169 -29.571 1.00 71.25 237 LEU A O 1
ATOM 1855 N N . ASP A 1 238 ? -5.412 -25.231 -28.688 1.00 73.56 238 ASP A N 1
ATOM 1856 C CA . ASP A 1 238 ? -4.314 -25.702 -29.545 1.00 73.56 238 ASP A CA 1
ATOM 1857 C C . ASP A 1 238 ? -4.730 -25.695 -31.022 1.00 73.56 238 ASP A C 1
ATOM 1859 O O . ASP A 1 238 ? -4.005 -25.177 -31.872 1.00 73.56 238 ASP A O 1
ATOM 1863 N N . ASP A 1 239 ? -5.953 -26.154 -31.298 1.00 75.06 239 ASP A N 1
ATOM 1864 C CA . ASP A 1 239 ? -6.513 -26.267 -32.651 1.00 75.06 239 ASP A CA 1
ATOM 1865 C C . ASP A 1 239 ? -7.378 -25.061 -33.065 1.00 75.06 239 ASP A C 1
ATOM 1867 O O . ASP A 1 239 ? -7.965 -25.054 -34.149 1.00 75.06 239 ASP A O 1
ATOM 1871 N N . ASN A 1 240 ? -7.493 -24.037 -32.212 1.00 69.69 240 ASN A N 1
ATOM 1872 C CA . ASN A 1 240 ? -8.421 -22.924 -32.412 1.00 69.69 240 ASN A CA 1
ATOM 1873 C C . ASN A 1 240 ? -7.700 -21.578 -32.463 1.00 69.69 240 ASN A C 1
ATOM 1875 O O . ASN A 1 240 ? -6.892 -21.236 -31.604 1.00 69.69 240 ASN A O 1
ATOM 1879 N N . THR A 1 241 ? -8.025 -20.773 -33.473 1.00 72.06 241 THR A N 1
ATOM 1880 C CA . THR A 1 241 ? -7.455 -19.430 -33.661 1.00 72.06 241 THR A CA 1
ATOM 1881 C C . THR A 1 241 ? -8.214 -18.342 -32.905 1.00 72.06 241 THR A C 1
ATOM 1883 O O . THR A 1 241 ? -7.719 -17.222 -32.799 1.00 72.06 241 THR A O 1
ATOM 1886 N N . ALA A 1 242 ? -9.387 -18.668 -32.361 1.00 73.31 242 ALA A N 1
ATOM 1887 C CA . ALA A 1 242 ? -10.230 -17.771 -31.586 1.00 73.31 242 ALA A CA 1
ATOM 1888 C C . ALA A 1 242 ? -10.835 -18.502 -30.382 1.00 73.31 242 ALA A C 1
ATOM 1890 O O . ALA A 1 242 ? -11.037 -19.717 -30.415 1.00 73.31 242 ALA A O 1
ATOM 1891 N N . CYS A 1 243 ? -11.156 -17.736 -29.344 1.00 76.12 243 CYS A N 1
ATOM 1892 C CA . CYS A 1 243 ? -11.967 -18.185 -28.221 1.00 76.12 243 CYS A CA 1
ATOM 1893 C C . CYS A 1 243 ? -13.035 -17.140 -27.904 1.00 76.12 243 CYS A C 1
ATOM 1895 O O . CYS A 1 243 ? -12.869 -15.953 -28.189 1.00 76.12 243 CYS A O 1
ATOM 1897 N N . ILE A 1 244 ? -14.133 -17.607 -27.330 1.00 82.62 244 ILE A N 1
ATOM 1898 C CA . ILE A 1 244 ? -15.202 -16.805 -26.757 1.00 82.62 244 ILE A CA 1
ATOM 1899 C C . ILE A 1 244 ? -15.064 -16.922 -25.249 1.00 82.62 244 ILE A C 1
ATOM 1901 O O . ILE A 1 244 ? -14.906 -18.022 -24.718 1.00 82.62 244 ILE A O 1
ATOM 1905 N N . ILE A 1 245 ? -15.124 -15.778 -24.580 1.00 82.19 245 ILE A N 1
ATOM 1906 C CA . ILE A 1 245 ? -15.120 -15.693 -23.129 1.00 82.19 245 ILE A CA 1
ATOM 1907 C C . ILE A 1 245 ? -16.442 -15.067 -22.733 1.00 82.19 245 ILE A C 1
ATOM 1909 O O . ILE A 1 245 ? -16.711 -13.919 -23.090 1.00 82.19 245 ILE A O 1
ATOM 1913 N N . GLU A 1 246 ? -17.267 -15.829 -22.028 1.00 86.06 246 GLU A N 1
ATOM 1914 C CA . GLU A 1 246 ? -18.508 -15.318 -21.463 1.00 86.06 246 GLU A CA 1
ATOM 1915 C C . GLU A 1 246 ? -18.286 -15.062 -19.977 1.00 86.06 246 GLU A C 1
ATOM 1917 O O . GLU A 1 246 ? -17.764 -15.906 -19.247 1.00 86.06 246 GLU A O 1
ATOM 1922 N N . ILE A 1 247 ? -18.667 -13.864 -19.544 1.00 84.88 247 ILE A N 1
ATOM 1923 C CA . ILE A 1 247 ? -18.570 -13.432 -18.157 1.00 84.88 247 ILE A CA 1
ATOM 1924 C C . ILE A 1 247 ? -19.988 -13.172 -17.669 1.00 84.88 247 ILE A C 1
ATOM 1926 O O . ILE A 1 247 ? -20.671 -12.287 -18.184 1.00 84.88 247 ILE A O 1
ATOM 1930 N N . THR A 1 248 ? -20.428 -13.938 -16.676 1.00 87.50 248 THR A N 1
ATOM 1931 C CA . THR A 1 248 ? -21.709 -13.731 -15.997 1.00 87.50 248 THR A CA 1
ATOM 1932 C C . THR A 1 248 ? -21.444 -13.128 -14.629 1.00 87.50 248 THR A C 1
ATOM 1934 O O . THR A 1 248 ? -20.741 -13.721 -13.815 1.00 87.50 248 THR A O 1
ATOM 1937 N N . VAL A 1 249 ? -22.011 -11.951 -14.368 1.00 87.25 249 VAL A N 1
ATOM 1938 C CA . VAL A 1 249 ? -21.929 -11.299 -13.057 1.00 87.25 249 VAL A CA 1
ATOM 1939 C C . VAL A 1 249 ? -23.248 -11.505 -12.327 1.00 87.25 249 VAL A C 1
ATOM 1941 O O . VAL A 1 249 ? -24.293 -11.049 -12.793 1.00 87.25 249 VAL A O 1
ATOM 1944 N N . GLN A 1 250 ? -23.208 -12.179 -11.181 1.00 89.06 250 GLN A N 1
ATOM 1945 C CA . GLN A 1 250 ? -24.356 -12.281 -10.284 1.00 89.06 250 GLN A CA 1
ATOM 1946 C C . GLN A 1 250 ? -24.190 -11.216 -9.204 1.00 89.06 250 GLN A C 1
ATOM 1948 O O . GLN A 1 250 ? -23.317 -11.323 -8.342 1.00 89.06 250 GLN A O 1
ATOM 1953 N N . ASN A 1 251 ? -24.983 -10.147 -9.294 1.00 85.69 251 ASN A N 1
ATOM 1954 C CA . ASN A 1 251 ? -24.916 -9.052 -8.335 1.00 85.69 251 ASN A CA 1
ATOM 1955 C C . ASN A 1 251 ? -25.805 -9.313 -7.112 1.00 85.69 251 ASN A C 1
ATOM 1957 O O . ASN A 1 251 ? -26.834 -9.981 -7.201 1.00 85.69 251 ASN A O 1
ATOM 1961 N N . GLU A 1 252 ? -25.435 -8.709 -5.989 1.00 86.62 252 GLU A N 1
ATOM 1962 C CA . GLU A 1 252 ? -26.157 -8.793 -4.721 1.00 86.62 252 GLU A CA 1
ATOM 1963 C C . GLU A 1 252 ? -26.788 -7.430 -4.372 1.00 86.62 252 GLU A C 1
ATOM 1965 O O . GLU A 1 252 ? -26.197 -6.395 -4.682 1.00 86.62 252 GLU A O 1
ATOM 1970 N N . PRO A 1 253 ? -27.957 -7.366 -3.697 1.00 83.62 253 PRO A N 1
ATOM 1971 C CA . PRO A 1 253 ? -28.701 -6.111 -3.500 1.00 83.62 253 PRO A CA 1
ATOM 1972 C C . PRO A 1 253 ? -27.947 -5.001 -2.757 1.00 83.62 253 PRO A C 1
ATOM 1974 O O . PRO A 1 253 ? -28.296 -3.830 -2.879 1.00 83.62 253 PRO A O 1
ATOM 1977 N N . ASN A 1 254 ? -26.939 -5.372 -1.966 1.00 84.00 254 ASN A N 1
ATOM 1978 C CA . ASN A 1 254 ? -26.127 -4.436 -1.188 1.00 84.00 254 ASN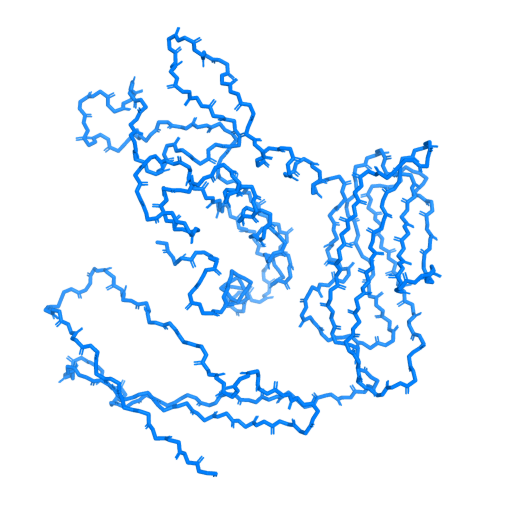 A CA 1
ATOM 1979 C C . ASN A 1 254 ? -24.943 -3.861 -1.982 1.00 84.00 254 ASN A C 1
ATOM 1981 O O . ASN A 1 254 ? -24.199 -3.048 -1.438 1.00 84.00 254 ASN A O 1
ATOM 1985 N N . PHE A 1 255 ? -24.753 -4.281 -3.235 1.00 84.56 255 PHE A N 1
ATOM 1986 C CA . PHE A 1 255 ? -23.614 -3.910 -4.062 1.00 84.56 255 PHE A CA 1
ATOM 1987 C C . PHE A 1 255 ? -24.070 -3.257 -5.363 1.00 84.56 255 PHE A C 1
ATOM 1989 O O . PHE A 1 255 ? -25.088 -3.614 -5.961 1.00 84.56 255 PHE A O 1
ATOM 1996 N N . VAL A 1 256 ? -23.281 -2.289 -5.814 1.00 83.00 256 VAL A N 1
ATOM 1997 C CA . VAL A 1 256 ? -23.480 -1.605 -7.089 1.00 83.00 256 VAL A CA 1
ATOM 1998 C C . VAL A 1 256 ? -22.277 -1.909 -7.965 1.00 83.00 256 VAL A C 1
ATOM 2000 O O . VAL A 1 256 ? -21.138 -1.757 -7.528 1.00 83.00 256 VAL A O 1
ATOM 2003 N N . ILE A 1 257 ? -22.534 -2.339 -9.199 1.00 81.50 257 ILE A N 1
ATOM 2004 C CA . ILE A 1 257 ? -21.493 -2.453 -10.218 1.00 81.50 257 ILE A CA 1
ATOM 2005 C C . ILE A 1 257 ? -21.264 -1.050 -10.766 1.00 81.50 257 ILE A C 1
ATOM 2007 O O . ILE A 1 257 ? -22.155 -0.479 -11.402 1.00 81.50 257 ILE A O 1
ATOM 2011 N N . ASP A 1 258 ? -20.091 -0.486 -10.487 1.00 79.62 258 ASP A N 1
ATOM 2012 C CA . ASP A 1 258 ? -19.754 0.855 -10.950 1.00 79.62 258 ASP A CA 1
ATOM 2013 C C . ASP A 1 258 ? -19.821 0.929 -12.480 1.00 79.62 258 ASP A C 1
ATOM 2015 O O . ASP A 1 258 ? -19.326 0.050 -13.186 1.00 79.62 258 ASP A O 1
ATOM 2019 N N . ASN A 1 259 ? -20.522 1.948 -12.980 1.00 81.69 259 ASN A N 1
ATOM 2020 C CA . ASN A 1 259 ? -20.823 2.166 -14.401 1.00 81.69 259 ASN A CA 1
ATOM 2021 C C . ASN A 1 259 ? -21.418 0.961 -15.158 1.00 81.69 259 ASN A C 1
ATOM 2023 O O . ASN A 1 259 ? -21.480 0.985 -16.387 1.00 81.69 259 ASN A O 1
ATOM 2027 N N . ASN A 1 260 ? -21.894 -0.071 -14.448 1.00 80.06 260 ASN A N 1
ATOM 2028 C CA . ASN A 1 260 ? -22.287 -1.354 -15.033 1.00 80.06 260 ASN A CA 1
ATOM 2029 C C . ASN A 1 260 ? -21.196 -1.945 -15.959 1.00 80.06 260 ASN A C 1
ATOM 2031 O O . ASN A 1 260 ? -21.504 -2.501 -17.016 1.00 80.06 260 ASN A O 1
ATOM 2035 N N . GLU A 1 261 ? -19.923 -1.778 -15.585 1.00 78.88 261 GLU A N 1
ATOM 2036 C CA . GLU A 1 261 ? -18.755 -2.172 -16.377 1.00 78.88 261 GLU A CA 1
ATOM 2037 C C . GLU A 1 261 ? -18.000 -3.351 -15.744 1.00 78.88 261 GLU A C 1
ATOM 2039 O O . GLU A 1 261 ? -17.915 -3.487 -14.523 1.00 78.88 261 GLU A O 1
ATOM 2044 N N . VAL A 1 262 ? -17.417 -4.203 -16.594 1.00 76.50 262 VAL A N 1
ATOM 2045 C CA . VAL A 1 262 ? -16.480 -5.258 -16.191 1.00 76.50 262 VAL A CA 1
ATOM 2046 C C . VAL A 1 262 ? -15.132 -4.989 -16.849 1.00 76.50 262 VAL A C 1
ATOM 2048 O O . VAL A 1 262 ? -15.000 -5.079 -18.069 1.00 76.50 262 VAL A O 1
ATOM 2051 N N . ASN A 1 263 ? -14.122 -4.705 -16.029 1.00 74.75 263 ASN A N 1
ATOM 2052 C CA . ASN A 1 263 ? -12.743 -4.543 -16.479 1.00 74.75 263 ASN A CA 1
ATOM 2053 C C . ASN A 1 263 ? -12.068 -5.910 -16.653 1.00 74.75 263 ASN A C 1
ATOM 2055 O O . ASN A 1 263 ? -12.143 -6.765 -15.770 1.00 74.75 263 ASN A O 1
ATOM 2059 N N . TYR A 1 264 ? -11.363 -6.106 -17.765 1.00 71.50 264 TYR A N 1
ATOM 2060 C CA . TYR A 1 264 ? -10.646 -7.345 -18.069 1.00 71.50 264 TYR A CA 1
ATOM 2061 C C . TYR A 1 264 ? -9.289 -7.050 -18.713 1.00 71.50 264 TYR A C 1
ATOM 2063 O O . TYR A 1 264 ? -9.095 -6.014 -19.345 1.00 71.50 264 TYR A O 1
ATOM 2071 N N . VAL A 1 265 ? -8.348 -7.986 -18.572 1.00 65.62 265 VAL A N 1
ATOM 2072 C CA . VAL A 1 265 ? -7.056 -7.955 -19.266 1.00 65.62 265 VAL A CA 1
ATOM 2073 C C . VAL A 1 265 ? -6.754 -9.323 -19.852 1.00 65.62 265 VAL A C 1
ATOM 2075 O O . VAL A 1 265 ? -7.052 -10.350 -19.243 1.00 65.62 265 VAL A O 1
ATOM 2078 N N . PHE A 1 266 ? -6.100 -9.327 -21.009 1.00 65.88 266 PHE A N 1
ATOM 2079 C CA . PHE A 1 266 ? -5.499 -10.522 -21.581 1.00 65.88 266 PHE A CA 1
ATOM 2080 C C . PHE A 1 266 ? -3.986 -10.403 -21.530 1.00 65.88 266 PHE A C 1
ATOM 2082 O O . PHE A 1 266 ? -3.404 -9.468 -22.078 1.00 65.88 266 PHE A O 1
ATOM 2089 N N . TYR A 1 267 ? -3.345 -11.374 -20.887 1.00 58.19 267 TYR A N 1
ATOM 2090 C CA . TYR A 1 267 ? -1.899 -11.512 -20.934 1.00 58.19 267 TYR A CA 1
ATOM 2091 C C . TYR A 1 267 ? -1.530 -12.485 -22.042 1.00 58.19 267 TYR A C 1
ATOM 2093 O O . TYR A 1 267 ? -1.767 -13.688 -21.940 1.00 58.19 267 TYR A O 1
ATOM 2101 N N . HIS A 1 268 ? -0.936 -11.959 -23.108 1.00 55.12 268 HIS A N 1
ATOM 2102 C CA . HIS A 1 268 ? -0.304 -12.797 -24.113 1.00 55.12 268 HIS A CA 1
ATOM 2103 C C . HIS A 1 268 ? 0.979 -13.380 -23.516 1.00 55.12 268 HIS A C 1
ATOM 2105 O O . HIS A 1 268 ? 1.870 -12.637 -23.103 1.00 55.12 268 HIS A O 1
ATOM 2111 N N . HIS A 1 269 ? 1.090 -14.707 -23.465 1.00 47.62 269 HIS A N 1
ATOM 2112 C CA . HIS A 1 269 ? 2.351 -15.336 -23.094 1.00 47.62 269 HIS A CA 1
ATOM 2113 C C . HIS A 1 269 ? 3.322 -15.232 -24.277 1.00 47.62 269 HIS A C 1
ATOM 2115 O O . HIS A 1 269 ? 3.157 -15.899 -25.298 1.00 47.62 269 HIS A O 1
ATOM 2121 N N . ILE A 1 270 ? 4.347 -14.391 -24.150 1.00 45.25 270 ILE A N 1
ATOM 2122 C CA . ILE A 1 270 ? 5.443 -14.311 -25.122 1.00 45.25 270 ILE A CA 1
ATOM 2123 C C . ILE A 1 270 ? 6.307 -15.572 -24.952 1.00 45.25 270 ILE A C 1
ATOM 2125 O O . ILE A 1 270 ? 6.650 -15.937 -23.830 1.00 45.25 270 ILE A O 1
ATOM 2129 N N . GLY A 1 271 ? 6.612 -16.282 -26.043 1.00 43.16 271 GLY A N 1
ATOM 2130 C CA . GLY A 1 271 ? 7.508 -17.454 -26.038 1.00 43.16 271 GLY A CA 1
ATOM 2131 C C . GLY A 1 271 ? 6.924 -18.759 -26.592 1.00 43.16 271 GLY A C 1
ATOM 2132 O O . GLY A 1 271 ? 7.659 -19.729 -26.732 1.00 43.16 271 GLY A O 1
ATOM 2133 N N . TRP A 1 272 ? 5.636 -18.791 -26.943 1.00 45.19 272 TRP A N 1
ATOM 2134 C CA . TRP A 1 272 ? 5.012 -19.908 -27.660 1.00 45.19 272 TRP A CA 1
ATOM 2135 C C . TRP A 1 272 ? 4.540 -19.386 -29.025 1.00 45.19 272 TRP A C 1
ATOM 2137 O O . TRP A 1 272 ? 3.438 -18.861 -29.147 1.00 45.19 272 TRP A O 1
ATOM 2147 N N . SER A 1 273 ? 5.396 -19.426 -30.049 1.00 49.69 273 SER A N 1
ATOM 2148 C CA . SER A 1 273 ? 4.960 -19.169 -31.431 1.00 49.69 273 SER A CA 1
ATOM 2149 C C . SER A 1 273 ? 4.164 -20.392 -31.926 1.00 49.69 273 SER A C 1
ATOM 2151 O O . SER A 1 273 ? 4.497 -21.526 -31.605 1.00 49.69 273 SER A O 1
ATOM 2153 N N . ALA A 1 274 ? 3.052 -20.229 -32.640 1.00 35.66 274 ALA A N 1
ATOM 2154 C CA . ALA A 1 274 ? 3.061 -19.708 -33.997 1.00 35.66 274 ALA A CA 1
ATOM 2155 C C . ALA A 1 274 ? 1.900 -18.744 -34.291 1.00 35.66 274 ALA A C 1
ATOM 2157 O O . ALA A 1 274 ? 0.737 -19.054 -34.050 1.00 35.66 274 ALA A O 1
ATOM 2158 N N . GLU A 1 275 ? 2.285 -17.619 -34.897 1.00 43.62 275 GLU A N 1
ATOM 2159 C CA . GLU A 1 275 ? 1.462 -16.665 -35.648 1.00 43.62 275 GLU A CA 1
ATOM 2160 C C . GLU A 1 275 ? 0.429 -15.859 -34.841 1.00 43.62 275 GLU A C 1
ATOM 2162 O O . GLU A 1 275 ? -0.369 -16.367 -34.062 1.00 43.62 275 GLU A O 1
ATOM 2167 N N . GLN A 1 276 ? 0.501 -14.536 -35.018 1.00 44.16 276 GLN A N 1
ATOM 2168 C CA . GLN A 1 276 ? -0.265 -13.512 -34.309 1.00 44.16 276 GLN A CA 1
ATOM 2169 C C . GLN A 1 276 ? -1.772 -13.813 -34.320 1.00 44.16 276 GLN A C 1
ATOM 2171 O O . GLN A 1 276 ? -2.476 -13.520 -35.286 1.00 44.16 276 GLN A O 1
ATOM 2176 N N . ARG A 1 277 ? -2.283 -14.374 -33.220 1.00 44.19 277 ARG A N 1
ATOM 2177 C CA . ARG A 1 277 ? -3.721 -14.568 -33.017 1.00 44.19 277 ARG A CA 1
ATOM 2178 C C . ARG A 1 277 ? -4.354 -13.217 -32.688 1.00 44.19 277 ARG A C 1
ATOM 2180 O O . ARG A 1 277 ? -3.981 -12.568 -31.714 1.00 44.19 277 ARG A O 1
ATOM 2187 N N . THR A 1 278 ? -5.272 -12.772 -33.539 1.00 41.06 278 THR A N 1
ATOM 2188 C CA . THR A 1 278 ? -6.029 -11.527 -33.370 1.00 41.06 278 THR A CA 1
ATOM 2189 C C . THR A 1 278 ? -7.274 -11.805 -32.532 1.00 41.06 278 THR A C 1
ATOM 2191 O O . THR A 1 278 ? -8.056 -12.693 -32.860 1.00 41.06 278 THR A O 1
ATOM 2194 N N . THR A 1 279 ? -7.476 -11.046 -31.456 1.00 42.38 279 THR A N 1
ATOM 2195 C CA . THR A 1 279 ? -8.671 -11.162 -30.610 1.00 42.38 279 THR A CA 1
ATOM 2196 C C . THR A 1 279 ? -9.848 -10.429 -31.259 1.00 42.38 279 THR A C 1
ATOM 2198 O O . THR A 1 279 ? -9.741 -9.244 -31.572 1.00 42.38 279 THR A O 1
ATOM 2201 N N . ILE A 1 280 ? -10.984 -11.109 -31.436 1.00 38.19 280 ILE A N 1
ATOM 2202 C CA . ILE A 1 280 ? -12.270 -10.497 -31.805 1.00 38.19 280 ILE A CA 1
ATOM 2203 C C . ILE A 1 280 ? -13.223 -10.719 -30.628 1.00 38.19 280 ILE A C 1
ATOM 2205 O O . ILE A 1 280 ? -13.499 -11.863 -30.281 1.00 38.19 280 ILE A O 1
ATOM 2209 N N . LEU A 1 281 ? -13.718 -9.640 -30.012 1.00 43.12 281 LEU A N 1
ATOM 2210 C CA . LEU A 1 281 ? -14.674 -9.700 -28.899 1.00 43.12 281 LEU A CA 1
ATOM 2211 C C . LEU A 1 281 ? -16.079 -9.312 -29.371 1.00 43.12 281 LEU A C 1
ATOM 2213 O O . LEU A 1 281 ? -16.257 -8.309 -30.062 1.00 43.12 281 LEU A O 1
ATOM 2217 N N . GLN A 1 282 ? -17.079 -10.092 -28.960 1.00 35.38 282 GLN A N 1
ATOM 2218 C CA . GLN A 1 282 ? -18.498 -9.755 -29.072 1.00 35.38 282 GLN A CA 1
ATOM 2219 C C . GLN A 1 282 ? -19.127 -9.832 -27.681 1.00 35.38 282 GLN A C 1
ATOM 2221 O O . GLN A 1 282 ? -19.065 -10.872 -27.035 1.00 35.38 282 GLN A O 1
ATOM 2226 N N . PHE A 1 283 ? -19.732 -8.733 -27.231 1.00 34.91 283 PHE A N 1
ATOM 2227 C CA . PHE A 1 283 ? -20.481 -8.683 -25.978 1.00 34.91 283 PHE A CA 1
ATOM 2228 C C . PHE A 1 283 ? -21.969 -8.875 -26.264 1.00 34.91 283 PHE A C 1
ATOM 2230 O O . PHE A 1 283 ? -22.551 -8.127 -27.051 1.00 34.91 283 PHE A O 1
ATOM 2237 N N . ALA A 1 284 ? -22.590 -9.845 -25.597 1.00 32.94 284 ALA A N 1
ATOM 2238 C CA . ALA A 1 284 ? -24.038 -9.930 -25.486 1.00 32.94 284 ALA A CA 1
ATOM 2239 C C . ALA A 1 284 ? -24.433 -9.474 -24.077 1.00 32.94 284 ALA A C 1
ATOM 2241 O O . ALA A 1 284 ? -24.141 -10.151 -23.095 1.00 32.94 284 ALA A O 1
ATOM 2242 N N . GLN A 1 285 ? -25.080 -8.313 -23.971 1.00 31.45 285 GLN A N 1
ATOM 2243 C CA . GLN A 1 285 ? -25.805 -7.950 -22.756 1.00 31.45 285 GLN A CA 1
ATOM 2244 C C . GLN A 1 285 ? -27.098 -8.765 -22.738 1.00 31.45 285 GLN A C 1
ATOM 2246 O O . GLN A 1 285 ? -27.954 -8.561 -23.599 1.00 31.45 285 GLN A O 1
ATOM 2251 N N . ASN A 1 286 ? -27.237 -9.687 -21.786 1.00 29.39 286 ASN A N 1
ATOM 2252 C CA . ASN A 1 286 ? -28.553 -10.225 -21.460 1.00 29.39 286 ASN A CA 1
ATOM 2253 C C . ASN A 1 286 ? -29.201 -9.335 -20.381 1.00 29.39 286 ASN A C 1
ATOM 2255 O O . ASN A 1 286 ? -28.495 -8.927 -19.458 1.00 29.39 286 ASN A O 1
ATOM 2259 N N . PRO A 1 287 ? -30.490 -8.984 -20.548 1.00 35.53 287 PRO A N 1
ATOM 2260 C CA . PRO A 1 287 ? -31.215 -8.033 -19.705 1.00 35.53 287 PRO A CA 1
ATOM 2261 C C . PRO A 1 287 ? -31.452 -8.521 -18.275 1.00 35.53 287 PRO A C 1
ATOM 2263 O O . PRO A 1 287 ? -31.521 -9.755 -18.068 1.00 35.53 287 PRO A O 1
#

Foldseek 3Di:
DPLQADAADHNLVVLLVVCVVPVPDAAEAAEDFEFQQCDDDEPSTLYNHDLVSRQVSVLRNQLSNLLSRHPGYAYPDAEFDQDDPPPDVCSRPDQDSHRSRGRHCFYDPDCVVCVPGHGGSNVVSVVLCQQKPWSWDGAAAEDEQKGKTWIQHDQQFQKKWKDFVPDTQDIDGCVSPRIDIDIGGDDDPDQKDKTKIWIFTAGPVRDTSDIDIGIYMYHHDDDDAKDKDWDKPPPDCPPPLAIAIDIDIGHDPVDDDVVVDHGDDDDDDPPDDDDDRDYDYDDDDDD